Protein AF-E9P976-F1 (afdb_monomer_lite)

InterPro domains:
  IPR007150 HUS1/Mec3 [PF04005] (1-236)
  IPR007150 HUS1/Mec3 [PTHR12900] (1-268)

Sequence (278 aa):
MKLKLIVNGCEAPDDYKLLRTTINTVASLRKTAILRFNSERLTIISTPKSSLNSSNNGTILRGDTGQLWCTIPHDVFRLYTVISARELNTITMECNCDSLLSVFKRYDRVMNQGSSSNMTIKLQSMPEWNTNNGTLSGGTAGGVDTTSKPNPICALGITFEEIVHTSGPNDAIVMNGGVDEHNGLPTTVGTGNLLASNKVIMHSFKVPVKLLFRAQDTRIQEPMINYIQLMMYKLPPISGEFGSAFHGFIRRVERYSNVNHIHLMGVKKRSMEMKVMM

Secondary structure (DSSP, 8-state):
-EEEEEEETTT-HHHHHHHHHHHHHHHHH-SEEEEEE-SSEEEEEE----TT-TTS------TTS--EEEEEEGGGSSEEEEE-SSGGG-EEEEEEHHHHHHHHHHHHHHHHTT---EEEEEEEE-GGGSGGGS-S----S-S-----PPPPEEEEEEEEEEEEEEPPP-----------SS--------------EEEEEEEEEEEEEEEPPHHHHTT--PPPP-TTS-----PPPTTSHHHHHHHHHHHHHTT-TT-----------SSS------

Radius of gyration: 28.16 Å; chains: 1; bounding box: 69×34×97 Å

Foldseek 3Di:
DKWKFKAFCFPCVVLLVLVLVVLVVLCVVHQKWKWKDFLWWTKIKHFDDDPPCPPDPAPQPDPPRDIDIDIRTRVSTPDTDAADPDPRSMWMWMFGSVQVNVVVVVVVVLVVVVDGKMKMWIKAADVVQVVPQPDDDDDDDDDDDPPDRFFGKIWGKIKMKHKDFDPPDPPPPPPPPPDDPDDDDDDDPPPDPSPRDIDIDMDIDTGIIGIDDPVSVVSDDDDDDDPVPDDDDDADDCPDPQNVVVVVVVVVVVVDPPCPDDDFDWDDDPDDDTDGDD

Structure (mmCIF, N/CA/C/O backbone):
data_AF-E9P976-F1
#
_entry.id   AF-E9P976-F1
#
loop_
_atom_site.group_PDB
_atom_site.id
_atom_site.type_symbol
_atom_site.label_atom_id
_atom_site.label_alt_id
_atom_site.label_comp_id
_atom_site.label_asym_id
_atom_site.label_entity_id
_atom_site.label_seq_id
_atom_site.pdbx_PDB_ins_code
_atom_site.Cartn_x
_atom_site.Cartn_y
_atom_site.Cartn_z
_atom_site.occupancy
_atom_site.B_iso_or_equiv
_atom_site.auth_seq_id
_atom_site.auth_comp_id
_atom_site.auth_asym_id
_atom_site.auth_atom_id
_atom_site.pdbx_PDB_model_num
ATOM 1 N N . MET A 1 1 ? -18.809 -4.705 3.220 1.00 90.12 1 MET A N 1
ATOM 2 C CA . MET A 1 1 ? -17.348 -4.910 3.079 1.00 90.12 1 MET A CA 1
ATOM 3 C C . MET A 1 1 ? -16.709 -4.635 4.426 1.00 90.12 1 MET A C 1
ATOM 5 O O . MET A 1 1 ? -17.154 -3.711 5.096 1.00 90.12 1 MET A O 1
ATOM 9 N N . LYS A 1 2 ? -15.716 -5.422 4.836 1.00 94.94 2 LYS A N 1
ATOM 10 C CA . LYS A 1 2 ? -14.996 -5.252 6.103 1.00 94.94 2 LYS A CA 1
ATOM 11 C C . LYS A 1 2 ? -13.504 -5.393 5.834 1.00 94.94 2 LYS A C 1
ATOM 13 O O . LYS A 1 2 ? -13.082 -6.393 5.269 1.00 94.94 2 LYS A O 1
ATOM 18 N N . LEU A 1 3 ? -12.732 -4.403 6.259 1.00 97.88 3 LEU A N 1
ATOM 19 C CA . LEU A 1 3 ? -11.274 -4.444 6.283 1.00 97.88 3 LEU A CA 1
ATOM 20 C C . LEU A 1 3 ? -10.839 -4.129 7.710 1.00 97.88 3 LEU A C 1
ATOM 22 O O . LEU A 1 3 ? -11.270 -3.114 8.265 1.00 97.88 3 LEU A O 1
ATOM 26 N N . LYS A 1 4 ? -10.017 -4.991 8.300 1.00 97.88 4 LYS A N 1
ATOM 27 C CA . LYS A 1 4 ? -9.354 -4.750 9.582 1.00 97.88 4 LYS A CA 1
ATOM 28 C C . LYS A 1 4 ? -7.949 -5.330 9.516 1.00 97.88 4 LYS A C 1
ATOM 30 O O . LYS A 1 4 ? -7.798 -6.534 9.341 1.00 97.88 4 LYS A O 1
ATOM 35 N N . LEU A 1 5 ? -6.963 -4.469 9.703 1.00 97.50 5 LEU A N 1
ATOM 36 C CA . LEU A 1 5 ? -5.552 -4.811 9.767 1.00 97.50 5 LEU A CA 1
ATOM 37 C C . LEU A 1 5 ? -5.006 -4.390 11.129 1.00 97.50 5 LEU A C 1
ATOM 39 O O . LEU A 1 5 ? -5.420 -3.355 11.660 1.00 97.50 5 LEU A O 1
ATOM 43 N N . ILE A 1 6 ? -4.089 -5.170 11.687 1.00 96.88 6 ILE A N 1
ATOM 44 C CA . ILE A 1 6 ? -3.301 -4.776 12.855 1.00 96.88 6 ILE A CA 1
ATOM 45 C C . ILE A 1 6 ? -1.833 -4.932 12.488 1.00 96.88 6 ILE A C 1
ATOM 47 O O . ILE A 1 6 ? -1.401 -6.024 12.128 1.00 96.88 6 ILE A O 1
ATOM 51 N N . VAL A 1 7 ? -1.092 -3.833 12.581 1.00 93.25 7 VAL A N 1
ATOM 52 C CA . VAL A 1 7 ? 0.354 -3.776 12.373 1.00 93.25 7 VAL A CA 1
ATOM 53 C C . VAL A 1 7 ? 1.010 -3.637 13.739 1.00 93.25 7 VAL A C 1
ATOM 55 O O . VAL A 1 7 ? 0.616 -2.782 14.537 1.00 93.25 7 VAL A O 1
ATOM 58 N N . ASN A 1 8 ? 1.997 -4.483 14.010 1.00 82.31 8 ASN A N 1
ATOM 59 C CA . ASN A 1 8 ? 2.716 -4.480 15.273 1.00 82.31 8 ASN A CA 1
ATOM 60 C C . ASN A 1 8 ? 4.062 -3.774 15.104 1.00 82.31 8 ASN A C 1
ATOM 62 O O . ASN A 1 8 ? 5.005 -4.366 14.600 1.00 82.31 8 ASN A O 1
ATOM 66 N N . GLY A 1 9 ? 4.157 -2.509 15.513 1.00 75.94 9 GLY A N 1
ATOM 67 C CA . GLY A 1 9 ? 5.421 -1.771 15.463 1.00 75.94 9 GLY A CA 1
ATOM 68 C C . GLY A 1 9 ? 6.376 -2.062 16.625 1.00 75.94 9 GLY A C 1
ATOM 69 O O . GLY A 1 9 ? 7.506 -1.591 16.580 1.00 75.94 9 GLY A O 1
ATOM 70 N N . CYS A 1 10 ? 5.940 -2.791 17.662 1.00 76.12 10 CYS A N 1
ATOM 71 C CA . CYS A 1 10 ? 6.721 -3.012 18.882 1.00 76.12 10 CYS A CA 1
ATOM 72 C C . CYS A 1 10 ? 7.459 -4.357 18.880 1.00 76.12 10 CYS A C 1
ATOM 74 O O . CYS A 1 10 ? 8.659 -4.398 19.120 1.00 76.12 10 CYS A O 1
ATOM 76 N N . GLU A 1 11 ? 6.745 -5.458 18.629 1.00 77.50 11 GLU A N 1
ATOM 77 C CA . GLU A 1 11 ? 7.327 -6.811 18.655 1.00 77.50 11 GLU A CA 1
ATOM 78 C C . GLU A 1 11 ? 8.023 -7.151 17.326 1.00 77.50 11 GLU A C 1
ATOM 80 O O . GLU A 1 11 ? 9.008 -7.883 17.318 1.00 77.50 11 GLU A O 1
ATOM 85 N N . ALA A 1 12 ? 7.532 -6.597 16.210 1.00 80.06 12 ALA A N 1
ATOM 86 C CA . ALA A 1 12 ? 8.037 -6.847 14.861 1.00 80.06 12 ALA A CA 1
ATOM 87 C C . ALA A 1 12 ? 8.290 -5.519 14.112 1.00 80.06 12 ALA A C 1
ATOM 89 O O . ALA A 1 12 ? 7.554 -5.151 13.192 1.00 80.06 12 ALA A O 1
ATOM 90 N N . PRO A 1 13 ? 9.328 -4.753 14.497 1.00 85.19 13 PRO A N 1
ATOM 91 C CA . PRO A 1 13 ? 9.584 -3.432 13.921 1.00 85.19 13 PRO A CA 1
ATOM 92 C C . PRO A 1 13 ? 9.846 -3.475 12.408 1.00 85.19 13 PRO A C 1
ATOM 94 O O . PRO A 1 13 ? 9.550 -2.501 11.710 1.00 85.19 13 PRO A O 1
ATOM 97 N N . ASP A 1 14 ? 10.356 -4.595 11.886 1.00 89.62 14 ASP A N 1
ATOM 98 C CA . ASP A 1 14 ? 10.613 -4.778 10.456 1.00 89.62 14 ASP A CA 1
ATOM 99 C C . ASP A 1 14 ? 9.328 -4.877 9.619 1.00 89.62 14 ASP A C 1
ATOM 101 O O . ASP A 1 14 ? 9.293 -4.343 8.509 1.00 89.62 14 ASP A O 1
ATOM 105 N N . ASP A 1 15 ? 8.245 -5.437 10.163 1.00 91.06 15 ASP A N 1
ATOM 106 C CA . ASP A 1 15 ? 6.950 -5.538 9.475 1.00 91.06 15 ASP A CA 1
ATOM 107 C C . ASP A 1 15 ? 6.328 -4.155 9.261 1.00 91.06 15 ASP A C 1
ATOM 109 O O . ASP A 1 15 ? 5.934 -3.764 8.154 1.00 91.06 15 ASP A O 1
ATOM 113 N N . TYR A 1 16 ? 6.308 -3.354 10.329 1.00 93.12 16 TYR A N 1
ATOM 114 C CA . TYR A 1 16 ? 5.883 -1.963 10.242 1.00 93.12 16 TYR A CA 1
ATOM 115 C C . TYR A 1 16 ? 6.803 -1.153 9.318 1.00 93.12 16 TYR A C 1
ATOM 117 O O . TYR A 1 16 ? 6.329 -0.361 8.495 1.00 93.12 16 TYR A O 1
ATOM 125 N N . LYS A 1 17 ? 8.120 -1.367 9.403 1.00 93.62 17 LYS A N 1
ATOM 126 C CA . LYS A 1 17 ? 9.102 -0.711 8.538 1.00 93.62 17 LYS A CA 1
ATOM 127 C C . LYS A 1 17 ? 8.882 -1.060 7.069 1.00 93.62 17 LYS A C 1
ATOM 129 O O . LYS A 1 17 ? 8.975 -0.155 6.238 1.00 93.62 17 LYS A O 1
ATOM 134 N N . LEU A 1 18 ? 8.538 -2.302 6.730 1.00 94.75 18 LEU A N 1
ATOM 135 C CA . LEU A 1 18 ? 8.195 -2.708 5.366 1.00 94.75 18 LEU A CA 1
ATOM 136 C C . LEU A 1 18 ? 6.977 -1.932 4.852 1.00 94.75 18 LEU A C 1
ATOM 138 O O . LEU A 1 18 ? 7.051 -1.313 3.788 1.00 94.75 18 LEU A O 1
ATOM 142 N N . LEU A 1 19 ? 5.886 -1.879 5.622 1.00 95.69 19 LEU A N 1
ATOM 143 C CA . LEU A 1 19 ? 4.695 -1.106 5.252 1.00 95.69 19 LEU A CA 1
ATOM 144 C C . LEU A 1 19 ? 5.017 0.382 5.059 1.00 95.69 19 LEU A C 1
ATOM 146 O O . LEU A 1 19 ? 4.674 0.976 4.032 1.00 95.69 19 LEU A O 1
ATOM 150 N N . ARG A 1 20 ? 5.703 0.984 6.033 1.00 95.25 20 ARG A N 1
ATOM 151 C CA . ARG A 1 20 ? 6.056 2.406 6.023 1.00 95.25 20 ARG A CA 1
ATOM 152 C C . ARG A 1 20 ? 6.964 2.753 4.848 1.00 95.25 20 ARG A C 1
ATOM 154 O O . ARG A 1 20 ? 6.690 3.716 4.134 1.00 95.25 20 ARG A O 1
ATOM 161 N N . THR A 1 21 ? 8.042 1.997 4.650 1.00 95.50 21 THR A N 1
ATOM 162 C CA . THR A 1 21 ? 9.002 2.247 3.564 1.00 95.50 21 THR A CA 1
ATOM 163 C C . THR A 1 21 ? 8.359 2.047 2.200 1.00 95.50 21 THR A C 1
ATOM 165 O O . THR A 1 21 ? 8.569 2.879 1.323 1.00 95.50 21 THR A O 1
ATOM 168 N N . THR A 1 22 ? 7.494 1.042 2.041 1.00 96.56 22 THR A N 1
ATOM 169 C CA . THR A 1 22 ? 6.748 0.825 0.795 1.00 96.56 22 THR A CA 1
ATOM 170 C C . THR A 1 22 ? 5.859 2.022 0.461 1.00 96.56 22 THR A C 1
ATOM 172 O O . THR A 1 22 ? 5.937 2.560 -0.642 1.00 96.56 22 THR A O 1
ATOM 175 N N . ILE A 1 23 ? 5.058 2.504 1.419 1.00 96.00 23 ILE A N 1
ATOM 176 C CA . ILE A 1 23 ? 4.207 3.685 1.204 1.00 96.00 23 ILE A CA 1
ATOM 177 C C . ILE A 1 23 ? 5.051 4.944 0.960 1.00 96.00 23 ILE A C 1
ATOM 179 O O . ILE A 1 23 ? 4.689 5.754 0.111 1.00 96.00 23 ILE A O 1
ATOM 183 N N . ASN A 1 24 ? 6.192 5.100 1.638 1.00 95.94 24 ASN A N 1
ATOM 184 C CA . ASN A 1 24 ? 7.096 6.234 1.432 1.00 95.94 24 ASN A CA 1
ATOM 185 C C . ASN A 1 24 ? 7.721 6.239 0.026 1.00 95.94 24 ASN A C 1
ATOM 187 O O . ASN A 1 24 ? 7.761 7.282 -0.621 1.00 95.94 24 ASN A O 1
ATOM 191 N N . THR A 1 25 ? 8.150 5.076 -0.469 1.00 93.81 25 THR A N 1
ATOM 192 C CA . THR A 1 25 ? 8.651 4.899 -1.842 1.00 93.81 25 THR A CA 1
ATOM 193 C C . THR A 1 25 ? 7.570 5.196 -2.876 1.00 93.81 25 THR A C 1
ATOM 195 O O . THR A 1 25 ? 7.828 5.816 -3.900 1.00 93.81 25 THR A O 1
ATOM 198 N N . VAL A 1 26 ? 6.330 4.786 -2.617 1.00 94.44 26 VAL A N 1
ATOM 199 C CA . VAL A 1 26 ? 5.212 5.094 -3.513 1.00 94.44 26 VAL A CA 1
ATOM 200 C C . VAL A 1 26 ? 4.904 6.597 -3.514 1.00 94.44 26 VAL A C 1
ATOM 202 O O . VAL A 1 26 ? 4.692 7.177 -4.582 1.00 94.44 26 VAL A O 1
ATOM 205 N N . ALA A 1 27 ? 4.931 7.231 -2.338 1.00 93.62 27 ALA A N 1
ATOM 206 C CA . ALA A 1 27 ? 4.654 8.653 -2.160 1.00 93.62 27 ALA A CA 1
ATOM 207 C C . ALA A 1 27 ? 5.709 9.566 -2.798 1.00 93.62 27 ALA A C 1
ATOM 209 O O . ALA A 1 27 ? 5.361 10.641 -3.283 1.00 93.62 27 ALA A O 1
ATOM 210 N N . SER A 1 28 ? 6.981 9.145 -2.827 1.00 91.38 28 SER A N 1
ATOM 211 C CA . SER A 1 28 ? 8.048 9.911 -3.485 1.00 91.38 28 SER A CA 1
ATOM 212 C C . SER A 1 28 ? 7.857 9.998 -4.998 1.00 91.38 28 SER A C 1
ATOM 214 O O . SER A 1 28 ? 8.303 10.962 -5.615 1.00 91.38 28 SER A O 1
ATOM 216 N N . LEU A 1 29 ? 7.163 9.021 -5.591 1.00 89.00 29 LEU A N 1
ATOM 217 C CA . LEU A 1 29 ? 6.816 9.031 -7.007 1.00 89.00 29 LEU A CA 1
ATOM 218 C C . LEU A 1 29 ? 5.509 9.781 -7.269 1.00 89.00 29 LEU A C 1
ATOM 220 O O . LEU A 1 29 ? 5.421 10.532 -8.241 1.00 89.00 29 LEU A O 1
ATOM 224 N N . ARG A 1 30 ? 4.457 9.531 -6.471 1.00 89.06 30 ARG A N 1
ATOM 225 C CA . ARG A 1 30 ? 3.099 10.052 -6.720 1.00 89.06 30 ARG A CA 1
ATOM 226 C C . ARG A 1 30 ? 2.323 10.273 -5.425 1.00 89.06 30 ARG A C 1
ATOM 228 O O . ARG A 1 30 ? 2.340 9.444 -4.527 1.00 89.06 30 ARG A O 1
ATOM 235 N N . LYS A 1 31 ? 1.518 11.342 -5.395 1.00 91.00 31 LYS A N 1
ATOM 236 C CA . LYS A 1 31 ? 0.641 11.684 -4.255 1.00 91.00 31 LYS A CA 1
ATOM 237 C C . LYS A 1 31 ? -0.499 10.692 -4.016 1.00 91.00 31 LYS A C 1
ATOM 239 O O . LYS A 1 31 ? -1.050 10.647 -2.921 1.00 91.00 31 LYS A O 1
ATOM 244 N N . THR A 1 32 ? -0.912 9.958 -5.046 1.00 92.44 32 THR A N 1
ATOM 245 C CA . THR A 1 32 ? -2.051 9.034 -4.994 1.00 92.44 32 THR A CA 1
ATOM 246 C C . THR A 1 32 ? -1.639 7.653 -5.467 1.00 92.44 32 THR A C 1
ATOM 248 O O . THR A 1 32 ? -0.940 7.538 -6.476 1.00 92.44 32 THR A O 1
ATOM 251 N N . ALA A 1 33 ? -2.138 6.624 -4.791 1.00 95.06 33 ALA A N 1
ATOM 252 C CA . ALA A 1 33 ? -1.931 5.228 -5.148 1.00 95.06 33 ALA A CA 1
ATOM 253 C C . ALA A 1 33 ? -3.220 4.421 -4.963 1.00 95.06 33 ALA A C 1
ATOM 255 O O . ALA A 1 33 ? -4.107 4.804 -4.195 1.00 95.06 33 ALA A O 1
ATOM 256 N N . ILE A 1 34 ? -3.309 3.287 -5.652 1.00 96.12 34 ILE A N 1
ATOM 257 C CA . ILE A 1 34 ? -4.347 2.289 -5.419 1.00 96.12 34 ILE A CA 1
ATOM 258 C C . ILE A 1 34 ? -3.850 1.300 -4.367 1.00 96.12 34 ILE A C 1
ATOM 260 O O . ILE A 1 34 ? -2.777 0.720 -4.506 1.00 96.12 34 ILE A O 1
ATOM 264 N N . LEU A 1 35 ? -4.656 1.084 -3.336 1.00 97.56 35 LEU A N 1
ATOM 265 C CA . LEU A 1 35 ? -4.501 0.019 -2.358 1.00 97.56 35 LEU A CA 1
ATOM 266 C C . LEU A 1 35 ? -5.497 -1.085 -2.708 1.00 97.56 35 LEU A C 1
ATOM 268 O O . LEU A 1 35 ? -6.712 -0.869 -2.682 1.00 97.56 35 LEU A O 1
ATOM 272 N N . ARG A 1 36 ? -4.984 -2.263 -3.051 1.00 96.62 36 ARG A N 1
ATOM 273 C CA . ARG A 1 36 ? -5.774 -3.452 -3.364 1.00 96.62 36 ARG A CA 1
ATOM 274 C C . ARG A 1 36 ? -5.513 -4.514 -2.307 1.00 96.62 36 ARG A C 1
ATOM 276 O O . ARG A 1 36 ? -4.416 -5.051 -2.224 1.00 96.62 36 ARG A O 1
ATOM 283 N N . PHE A 1 37 ? -6.528 -4.809 -1.509 1.00 97.31 37 PHE A N 1
ATOM 284 C CA . PHE A 1 37 ? -6.511 -5.868 -0.505 1.00 97.31 37 PHE A CA 1
ATOM 285 C C . PHE A 1 37 ? -7.245 -7.081 -1.069 1.00 97.31 37 PHE A C 1
ATOM 287 O O . PHE A 1 37 ? -8.353 -6.928 -1.582 1.00 97.31 37 PHE A O 1
ATOM 294 N N . ASN A 1 38 ? -6.666 -8.268 -0.961 1.00 95.56 38 ASN A N 1
ATOM 295 C CA . ASN A 1 38 ? -7.363 -9.543 -1.163 1.00 95.56 38 ASN A CA 1
ATOM 296 C C . ASN A 1 38 ? -7.141 -10.423 0.074 1.00 95.56 38 ASN A C 1
ATOM 298 O O . ASN A 1 38 ? -6.640 -9.918 1.064 1.00 95.56 38 ASN A O 1
ATOM 302 N N . SER A 1 39 ? -7.511 -11.702 0.069 1.00 94.12 39 SER A N 1
ATOM 303 C CA . SER A 1 39 ? -7.289 -12.575 1.237 1.00 94.12 39 SER A CA 1
ATOM 304 C C . SER A 1 39 ? -5.817 -12.879 1.568 1.00 94.12 39 SER A C 1
ATOM 306 O O . SER A 1 39 ? -5.547 -13.334 2.672 1.00 94.12 39 SER A O 1
ATOM 308 N N . GLU A 1 40 ? -4.874 -12.634 0.657 1.00 94.50 40 GLU A N 1
ATOM 309 C CA . GLU A 1 40 ? -3.484 -13.107 0.761 1.00 94.50 40 GLU A CA 1
ATOM 310 C C . GLU A 1 40 ? -2.460 -11.988 0.965 1.00 94.50 40 GLU A C 1
ATOM 312 O O . GLU A 1 40 ? -1.377 -12.229 1.503 1.00 94.50 40 GLU A O 1
ATOM 317 N N . ARG A 1 41 ? -2.750 -10.782 0.464 1.00 95.88 41 ARG A N 1
ATOM 318 C CA . ARG A 1 41 ? -1.775 -9.695 0.354 1.00 95.88 41 ARG A CA 1
ATOM 319 C C . ARG A 1 41 ? -2.423 -8.330 0.138 1.00 95.88 41 ARG A C 1
ATOM 321 O O . ARG A 1 41 ? -3.521 -8.193 -0.402 1.00 95.88 41 ARG A O 1
ATOM 328 N N . LEU A 1 42 ? -1.684 -7.293 0.517 1.00 97.50 42 LEU A N 1
ATOM 329 C CA . LEU A 1 42 ? -1.895 -5.916 0.082 1.00 97.50 42 LEU A CA 1
ATOM 330 C C . LEU A 1 42 ? -1.007 -5.638 -1.138 1.00 97.50 42 LEU A C 1
ATOM 332 O O . LEU A 1 42 ? 0.215 -5.717 -1.054 1.00 97.50 42 LEU A O 1
ATOM 336 N N . THR A 1 43 ? -1.613 -5.246 -2.253 1.00 96.81 43 THR A N 1
ATOM 337 C CA . THR A 1 43 ? -0.909 -4.715 -3.424 1.00 96.81 43 THR A CA 1
ATOM 338 C C . THR A 1 43 ? -1.103 -3.200 -3.501 1.00 96.81 43 THR A C 1
ATOM 340 O O . THR A 1 43 ? -2.230 -2.704 -3.520 1.00 96.81 43 THR A O 1
ATOM 343 N N . ILE A 1 44 ? 0.000 -2.457 -3.544 1.00 97.00 44 ILE A N 1
ATOM 344 C CA . ILE A 1 44 ? 0.043 -1.000 -3.673 1.00 97.00 44 ILE A CA 1
ATOM 345 C C . ILE A 1 44 ? 0.496 -0.671 -5.091 1.00 97.00 44 ILE A C 1
ATOM 347 O O . ILE A 1 44 ? 1.575 -1.079 -5.519 1.00 97.00 44 ILE A O 1
ATOM 351 N N . ILE A 1 45 ? -0.340 0.061 -5.819 1.00 94.62 45 ILE A N 1
ATOM 352 C CA . ILE A 1 45 ? -0.167 0.300 -7.250 1.00 94.62 45 ILE A CA 1
ATOM 353 C C . ILE A 1 45 ? -0.099 1.800 -7.482 1.00 94.62 45 ILE A C 1
ATOM 355 O O . ILE A 1 45 ? -0.996 2.550 -7.094 1.00 94.62 45 ILE A O 1
ATOM 359 N N . SER A 1 46 ? 0.965 2.244 -8.135 1.00 90.88 46 SER A N 1
ATOM 360 C CA . SER A 1 46 ? 1.180 3.642 -8.481 1.00 90.88 46 SER A CA 1
ATOM 361 C C . SER A 1 46 ? 1.389 3.763 -9.977 1.00 90.88 46 SER A C 1
ATOM 363 O O . SER A 1 46 ? 2.315 3.181 -10.542 1.00 90.88 46 SER A O 1
ATOM 365 N N . THR A 1 47 ? 0.525 4.535 -10.628 1.00 84.00 47 THR A N 1
ATOM 366 C CA . THR A 1 47 ? 0.510 4.701 -12.084 1.00 84.00 47 THR A CA 1
ATOM 367 C C . THR A 1 47 ? 0.409 6.184 -12.434 1.00 84.00 47 THR A C 1
ATOM 369 O O . THR A 1 47 ? -0.288 6.921 -11.729 1.00 84.00 47 THR A O 1
ATOM 372 N N . PRO A 1 48 ? 1.076 6.668 -13.496 1.00 77.31 48 PRO A N 1
ATOM 373 C CA . PRO A 1 48 ? 0.896 8.035 -13.973 1.00 77.31 48 PRO A CA 1
ATOM 374 C C . PRO A 1 48 ? -0.570 8.333 -14.282 1.00 77.31 48 PRO A C 1
ATOM 376 O O . PRO A 1 48 ? -1.296 7.480 -14.793 1.00 77.31 48 PRO A O 1
ATOM 379 N N . LYS A 1 49 ? -1.006 9.564 -14.008 1.00 66.62 49 LYS A N 1
ATOM 380 C CA . LYS A 1 49 ? -2.296 10.045 -14.507 1.00 66.62 49 LYS A CA 1
ATOM 381 C C . LYS A 1 49 ? -2.158 10.269 -16.013 1.00 66.62 49 LYS A C 1
ATOM 383 O O . LYS A 1 49 ? -1.320 11.061 -16.433 1.00 66.62 49 LYS A O 1
ATOM 388 N N . SER A 1 50 ? -2.952 9.573 -16.825 1.00 52.66 50 SER A N 1
ATOM 389 C CA . SER A 1 50 ? -3.010 9.836 -18.266 1.00 52.66 50 SER A CA 1
ATOM 390 C C . SER A 1 50 ? -3.665 11.203 -18.491 1.00 52.66 50 SER A C 1
ATOM 392 O O . SER A 1 50 ? -4.836 11.388 -18.169 1.00 52.66 50 SER A O 1
ATOM 394 N N . SER A 1 51 ? -2.916 12.164 -19.034 1.00 40.56 51 SER A N 1
ATOM 395 C CA . SER A 1 51 ? -3.376 13.533 -19.323 1.00 40.56 51 SER A CA 1
ATOM 396 C C . SER A 1 51 ? -4.416 13.621 -20.453 1.00 40.56 51 SER A C 1
ATOM 398 O O . SER A 1 51 ? -4.944 14.697 -20.710 1.00 40.56 51 SER A O 1
ATOM 400 N N . LEU A 1 52 ? -4.748 12.506 -21.113 1.00 39.75 52 LEU A N 1
ATOM 401 C CA . LEU A 1 52 ? -5.579 12.476 -22.323 1.00 39.75 52 LEU A CA 1
ATOM 402 C C . LEU A 1 52 ? -7.069 12.181 -22.085 1.00 39.75 52 LEU A C 1
ATOM 404 O O . LEU A 1 52 ? -7.805 12.110 -23.055 1.00 39.75 52 LEU A O 1
ATOM 408 N N . ASN A 1 53 ? -7.540 12.015 -20.844 1.00 38.66 53 ASN A N 1
ATOM 409 C CA . ASN A 1 53 ? -8.971 11.823 -20.550 1.00 38.66 53 ASN A CA 1
ATOM 410 C C . ASN A 1 53 ? -9.358 12.403 -19.180 1.00 38.66 53 ASN A C 1
ATOM 412 O O . ASN A 1 53 ? -9.847 11.701 -18.297 1.00 38.66 53 ASN A O 1
ATOM 416 N N . SER A 1 54 ? -9.168 13.714 -19.012 1.00 38.81 54 SER A N 1
ATOM 417 C CA . SER A 1 54 ? -9.605 14.448 -17.810 1.00 38.81 54 SER A CA 1
ATOM 418 C C . SER A 1 54 ? -11.136 14.444 -17.606 1.00 38.81 54 SER A C 1
ATOM 420 O O . SER A 1 54 ? -11.614 14.840 -16.549 1.00 38.81 54 SER A O 1
ATOM 422 N N . SER A 1 55 ? -11.917 13.980 -18.591 1.00 41.34 55 SER A N 1
ATOM 423 C CA . SER A 1 55 ? -13.383 13.869 -18.517 1.00 41.34 55 SER A CA 1
ATOM 424 C C . SER A 1 55 ? -13.897 12.501 -18.059 1.00 41.34 55 SER A C 1
ATOM 426 O O . SER A 1 55 ? -15.072 12.383 -17.727 1.00 41.34 55 SER A O 1
ATOM 428 N N . ASN A 1 56 ? -13.044 11.473 -17.980 1.00 41.69 56 ASN A N 1
ATOM 429 C CA . ASN A 1 56 ? -13.447 10.143 -17.533 1.00 41.69 56 ASN A CA 1
ATOM 430 C C . ASN A 1 56 ? -12.668 9.770 -16.271 1.00 41.69 56 ASN A C 1
ATOM 432 O O . ASN A 1 56 ? -11.458 9.573 -16.311 1.00 41.69 56 ASN A O 1
ATOM 436 N N . ASN A 1 57 ? -13.387 9.637 -15.152 1.00 45.94 57 ASN A N 1
ATOM 437 C CA . ASN A 1 57 ? -12.924 9.213 -13.821 1.00 45.94 57 ASN A CA 1
ATOM 438 C C . ASN A 1 57 ? -12.394 7.755 -13.784 1.00 45.94 57 ASN A C 1
ATOM 440 O O . ASN A 1 57 ? -12.785 6.940 -12.942 1.00 45.94 57 ASN A O 1
ATOM 444 N N . GLY A 1 58 ? -11.526 7.389 -14.722 1.00 47.38 58 GLY A N 1
ATOM 445 C CA . GLY A 1 58 ? -10.897 6.086 -14.833 1.00 47.38 58 GLY A CA 1
ATOM 446 C C . GLY A 1 58 ? -9.385 6.236 -14.854 1.00 47.38 58 GLY A C 1
ATOM 447 O O . GLY A 1 58 ? -8.824 6.864 -15.746 1.00 47.38 58 GLY A O 1
ATOM 448 N N . THR A 1 59 ? -8.719 5.601 -13.897 1.00 46.69 59 THR A N 1
ATOM 449 C CA . THR A 1 59 ? -7.297 5.271 -13.973 1.00 46.69 59 THR A CA 1
ATOM 450 C C . THR A 1 59 ? -7.090 4.280 -15.125 1.00 46.69 59 THR A C 1
ATOM 452 O O . THR A 1 59 ? -7.100 3.066 -14.943 1.00 46.69 59 THR A O 1
ATOM 455 N N . ILE A 1 60 ? -6.998 4.782 -16.360 1.00 48.75 60 ILE A N 1
ATOM 456 C CA . ILE A 1 60 ? -6.654 3.952 -17.517 1.00 48.75 60 ILE A CA 1
ATOM 457 C C . ILE A 1 60 ? -5.159 3.651 -17.412 1.00 48.75 60 ILE A C 1
ATOM 459 O O . ILE A 1 60 ? -4.324 4.519 -17.670 1.00 48.75 60 ILE A O 1
ATOM 463 N N . LEU A 1 61 ? -4.837 2.419 -17.019 1.00 52.50 61 LEU A N 1
ATOM 464 C CA . LEU A 1 61 ? -3.487 1.869 -17.054 1.00 52.50 61 LEU A CA 1
ATOM 465 C C . LEU A 1 61 ? -3.087 1.657 -18.519 1.00 52.50 61 LEU A C 1
ATOM 467 O O . LEU A 1 61 ? -3.322 0.592 -19.082 1.00 52.50 61 LEU A O 1
ATOM 471 N N . ARG A 1 62 ? -2.539 2.683 -19.179 1.00 47.88 62 ARG A N 1
ATOM 472 C CA . ARG A 1 62 ? -1.870 2.477 -20.470 1.00 47.88 62 ARG A CA 1
ATOM 473 C C . ARG A 1 62 ? -0.489 1.870 -20.191 1.00 47.88 62 ARG A C 1
ATOM 475 O O . ARG A 1 62 ? 0.201 2.300 -19.264 1.00 47.88 62 ARG A O 1
ATOM 482 N N . GLY A 1 63 ? -0.146 0.817 -20.933 1.00 45.34 63 GLY A N 1
ATOM 483 C CA . GLY A 1 63 ? 1.139 0.122 -20.828 1.00 45.34 63 GLY A CA 1
ATOM 484 C C . GLY A 1 63 ? 2.327 1.078 -20.978 1.00 45.34 63 GLY A C 1
ATOM 485 O O . GLY A 1 63 ? 2.215 2.117 -21.625 1.00 45.34 63 GLY A O 1
ATOM 486 N N . ASP A 1 64 ? 3.433 0.727 -20.325 1.00 51.69 64 ASP A N 1
ATOM 487 C CA . ASP A 1 64 ? 4.757 1.375 -20.356 1.00 51.69 64 ASP A CA 1
ATOM 488 C C . ASP A 1 64 ? 4.942 2.773 -19.760 1.00 51.69 64 ASP A C 1
ATOM 490 O O . ASP A 1 64 ? 6.070 3.255 -19.657 1.00 51.69 64 ASP A O 1
ATOM 494 N N . THR A 1 65 ? 3.908 3.413 -19.219 1.00 61.91 65 THR A N 1
ATOM 495 C CA . THR A 1 65 ? 4.118 4.658 -18.467 1.00 61.91 65 THR A CA 1
ATOM 496 C C . THR A 1 65 ? 4.517 4.342 -17.018 1.00 61.91 65 THR A C 1
ATOM 498 O O . THR A 1 65 ? 3.665 4.346 -16.135 1.00 61.91 65 THR A O 1
ATOM 501 N N . GLY A 1 66 ? 5.789 4.008 -16.765 1.00 74.12 66 GLY A N 1
ATOM 502 C CA . GLY A 1 66 ? 6.439 3.987 -15.438 1.00 74.12 66 GLY A CA 1
ATOM 503 C C . GLY A 1 66 ? 5.583 3.516 -14.250 1.00 74.12 66 GLY A C 1
ATOM 504 O O . GLY A 1 66 ? 5.448 4.242 -13.260 1.00 74.12 66 GLY A O 1
ATOM 505 N N . GLN A 1 67 ? 4.944 2.351 -14.354 1.00 84.88 67 GLN A N 1
ATOM 506 C CA . GLN A 1 67 ? 4.083 1.818 -13.295 1.00 84.88 67 GLN A CA 1
ATOM 507 C C . GLN A 1 67 ? 4.924 1.214 -12.163 1.00 84.88 67 GLN A C 1
ATOM 509 O O . GLN A 1 67 ? 5.976 0.632 -12.410 1.00 84.88 67 GLN A O 1
ATOM 514 N N . LEU A 1 68 ? 4.446 1.327 -10.924 1.00 89.50 68 LEU A N 1
ATOM 515 C CA . LEU A 1 68 ? 5.049 0.696 -9.752 1.00 89.50 68 LEU A CA 1
ATOM 516 C C . LEU A 1 68 ? 4.019 -0.209 -9.078 1.00 89.50 68 LEU A C 1
ATOM 518 O O . LEU A 1 68 ? 2.903 0.228 -8.789 1.00 89.50 68 LEU A O 1
ATOM 522 N N . TRP A 1 69 ? 4.431 -1.444 -8.808 1.00 92.81 69 TRP A N 1
ATOM 523 C CA . TRP A 1 69 ? 3.648 -2.466 -8.128 1.00 92.81 69 TRP A CA 1
ATOM 524 C C . TRP A 1 69 ? 4.447 -2.971 -6.931 1.00 92.81 69 TRP A C 1
ATOM 526 O O . TRP A 1 69 ? 5.546 -3.498 -7.088 1.00 92.81 69 TRP A O 1
ATOM 536 N N . CYS A 1 70 ? 3.908 -2.781 -5.731 1.00 94.81 70 CYS A N 1
ATOM 537 C CA . CYS A 1 70 ? 4.506 -3.267 -4.494 1.00 94.81 70 CYS A CA 1
ATOM 538 C C . CYS A 1 70 ? 3.539 -4.224 -3.807 1.00 94.81 70 CYS A C 1
ATOM 540 O O . CYS A 1 70 ? 2.364 -3.902 -3.643 1.00 94.81 70 CYS A O 1
ATOM 542 N N . THR A 1 71 ? 4.036 -5.375 -3.366 1.00 95.69 71 THR A N 1
ATOM 543 C CA . THR A 1 71 ? 3.224 -6.397 -2.702 1.00 95.69 71 THR A CA 1
ATOM 544 C C . THR A 1 71 ? 3.728 -6.606 -1.284 1.00 95.69 71 THR A C 1
ATOM 546 O O . THR A 1 71 ? 4.918 -6.820 -1.075 1.00 95.69 71 THR A O 1
ATOM 549 N N . ILE A 1 72 ? 2.809 -6.548 -0.324 1.00 96.88 72 ILE A N 1
ATOM 550 C CA . ILE A 1 72 ? 3.040 -6.841 1.089 1.00 96.88 72 ILE A CA 1
ATOM 551 C C . ILE A 1 72 ? 2.171 -8.058 1.432 1.00 96.88 72 ILE A C 1
ATOM 553 O O . ILE A 1 72 ? 0.942 -7.948 1.339 1.00 96.88 72 ILE A O 1
ATOM 557 N N . PRO A 1 73 ? 2.759 -9.215 1.774 1.00 96.00 73 PRO A N 1
ATOM 558 C CA . PRO A 1 73 ? 1.979 -10.394 2.120 1.00 96.00 73 PRO A CA 1
ATOM 559 C C . PRO A 1 73 ? 1.231 -10.217 3.454 1.00 96.00 73 PRO A C 1
ATOM 561 O O . PRO A 1 73 ? 1.519 -9.314 4.240 1.00 96.00 73 PRO A O 1
ATOM 564 N N . HIS A 1 74 ? 0.183 -11.017 3.667 1.00 94.81 74 HIS A N 1
ATOM 565 C CA . HIS A 1 74 ? -0.699 -10.891 4.835 1.00 94.81 74 HIS A CA 1
ATOM 566 C C . HIS A 1 74 ? -0.013 -11.203 6.175 1.00 94.81 74 HIS A C 1
ATOM 568 O O . HIS A 1 74 ? -0.474 -10.716 7.204 1.00 94.81 74 HIS A O 1
ATOM 574 N N . ASP A 1 75 ? 1.054 -12.000 6.163 1.00 93.50 75 ASP A N 1
ATOM 575 C CA . ASP A 1 75 ? 1.829 -12.434 7.333 1.00 93.50 75 ASP A CA 1
ATOM 576 C C . ASP A 1 75 ? 2.563 -11.283 8.038 1.00 93.50 75 ASP A C 1
ATOM 578 O O . ASP A 1 75 ? 2.718 -11.316 9.254 1.00 93.50 75 ASP A O 1
ATOM 582 N N . VAL A 1 76 ? 2.889 -10.216 7.303 1.00 93.50 76 VAL A N 1
ATOM 583 C CA . VAL A 1 76 ? 3.410 -8.936 7.825 1.00 93.50 76 VAL A CA 1
ATOM 584 C C . VAL A 1 76 ? 2.435 -8.274 8.814 1.00 93.50 76 VAL A C 1
ATOM 586 O O . VAL A 1 76 ? 2.792 -7.382 9.583 1.00 93.50 76 VAL A O 1
ATOM 589 N N . PHE A 1 77 ? 1.159 -8.659 8.800 1.00 95.31 77 PHE A N 1
ATOM 590 C CA . PHE A 1 77 ? 0.145 -8.090 9.676 1.00 95.31 77 PHE A CA 1
ATOM 591 C C . PHE A 1 77 ? -0.215 -9.081 10.783 1.00 95.31 77 PHE A C 1
ATOM 593 O O . PHE A 1 77 ? -0.739 -10.161 10.523 1.00 95.31 77 PHE A O 1
ATOM 600 N N . ARG A 1 78 ? -0.085 -8.651 12.046 1.00 94.38 78 ARG A N 1
ATOM 601 C CA . ARG A 1 78 ? -0.552 -9.409 13.225 1.00 94.38 78 ARG A CA 1
ATOM 602 C C . ARG A 1 78 ? -2.016 -9.845 13.103 1.00 94.38 78 ARG A C 1
ATOM 604 O O . ARG A 1 78 ? -2.413 -10.876 13.634 1.00 94.38 78 ARG A O 1
ATOM 611 N N . LEU A 1 79 ? -2.837 -9.031 12.442 1.00 96.25 79 LEU A N 1
ATOM 612 C CA . LEU A 1 79 ? -4.180 -9.414 12.024 1.00 96.25 79 LEU A CA 1
ATOM 613 C C . LEU A 1 79 ? -4.420 -8.913 10.608 1.00 96.25 79 LEU A C 1
ATOM 615 O O . LEU A 1 79 ? -4.268 -7.719 10.352 1.00 96.25 79 LEU A O 1
ATOM 619 N N . TYR A 1 80 ? -4.908 -9.794 9.741 1.00 97.38 80 TYR A N 1
ATOM 620 C CA . TYR A 1 80 ? -5.279 -9.461 8.375 1.00 97.38 80 TYR A CA 1
ATOM 621 C C . TYR A 1 80 ? -6.687 -9.984 8.068 1.00 97.38 80 TYR A C 1
ATOM 623 O O . TYR A 1 80 ? -6.905 -11.176 7.874 1.00 97.38 80 TYR A O 1
ATOM 631 N N . THR A 1 81 ? -7.692 -9.107 8.090 1.00 97.50 81 THR A N 1
ATOM 632 C CA . THR A 1 81 ? -9.089 -9.473 7.810 1.00 97.50 81 THR A CA 1
ATOM 633 C C . THR A 1 81 ? -9.637 -8.648 6.661 1.00 97.50 81 THR A C 1
ATOM 635 O O . THR A 1 81 ? -9.831 -7.437 6.794 1.00 97.50 81 THR A O 1
ATOM 638 N N . VAL A 1 82 ? -9.979 -9.332 5.572 1.00 97.44 82 VAL A N 1
ATOM 639 C CA . VAL A 1 82 ? -10.609 -8.749 4.386 1.00 97.44 82 VAL A CA 1
ATOM 640 C C . VAL A 1 82 ? -11.846 -9.575 4.048 1.00 97.44 82 VAL A C 1
ATOM 642 O O . VAL A 1 82 ? -11.746 -10.769 3.791 1.00 97.44 82 VAL A O 1
ATOM 645 N N . ILE A 1 83 ? -13.023 -8.948 4.089 1.00 96.19 83 ILE A N 1
ATOM 646 C CA . ILE A 1 83 ? -14.307 -9.577 3.757 1.00 96.19 83 ILE A CA 1
ATOM 647 C C . ILE A 1 83 ? -15.031 -8.705 2.735 1.00 96.19 83 ILE A C 1
ATOM 649 O O . ILE A 1 83 ? -15.406 -7.555 3.008 1.00 96.19 83 ILE A O 1
ATOM 653 N N . SER A 1 84 ? -15.264 -9.265 1.555 1.00 93.38 84 SER A N 1
ATOM 654 C CA . SER A 1 84 ? -15.914 -8.592 0.435 1.00 93.38 84 SER A CA 1
ATOM 655 C C . SER A 1 84 ? -16.786 -9.586 -0.317 1.00 93.38 84 SER A C 1
ATOM 657 O O . SER A 1 84 ? -16.443 -10.753 -0.421 1.00 93.38 84 SER A O 1
ATOM 659 N N . ALA A 1 85 ? -17.886 -9.116 -0.902 1.00 89.75 85 ALA A N 1
ATOM 660 C CA . ALA A 1 85 ? -18.709 -9.941 -1.790 1.00 89.75 85 ALA A CA 1
ATOM 661 C C . ALA A 1 85 ? -18.051 -10.175 -3.169 1.00 89.75 85 ALA A C 1
ATOM 663 O O . ALA A 1 85 ? -18.643 -10.795 -4.047 1.00 89.75 85 ALA A O 1
ATOM 664 N N . ARG A 1 86 ? -16.858 -9.609 -3.399 1.00 88.25 86 ARG A N 1
ATOM 665 C CA . ARG A 1 86 ? -16.082 -9.787 -4.630 1.00 88.25 86 ARG A CA 1
ATOM 666 C C . ARG A 1 86 ? -15.255 -11.065 -4.570 1.00 88.25 86 ARG A C 1
ATOM 668 O O . ARG A 1 86 ? -14.932 -11.557 -3.492 1.00 88.25 86 ARG A O 1
ATOM 675 N N . GLU A 1 87 ? -14.846 -11.529 -5.744 1.00 83.50 87 GLU A N 1
ATOM 676 C CA . GLU A 1 87 ? -13.878 -12.616 -5.887 1.00 83.50 87 GLU A CA 1
ATOM 677 C C . GLU A 1 87 ? -12.618 -12.346 -5.048 1.00 83.50 87 GLU A C 1
ATOM 679 O O . GLU A 1 87 ? -12.147 -11.204 -4.941 1.00 83.50 87 GLU A O 1
ATOM 684 N N . LEU A 1 88 ? -12.111 -13.405 -4.410 1.00 84.81 88 LEU A N 1
ATOM 685 C CA . LEU A 1 88 ? -10.935 -13.380 -3.529 1.00 84.81 88 LEU A CA 1
ATOM 686 C C . LEU A 1 88 ? -11.028 -12.369 -2.368 1.00 84.81 88 LEU A C 1
ATOM 688 O O . LEU A 1 88 ? -10.012 -11.853 -1.904 1.00 84.81 88 LEU A O 1
ATOM 692 N N . ASN A 1 89 ? -12.249 -12.047 -1.922 1.00 91.50 89 ASN A N 1
ATOM 693 C CA . ASN A 1 89 ? -12.521 -11.005 -0.929 1.00 91.50 89 ASN A CA 1
ATOM 694 C C . ASN A 1 89 ? -11.889 -9.648 -1.280 1.00 91.50 89 ASN A C 1
ATOM 696 O O . ASN A 1 89 ? -11.529 -8.876 -0.396 1.00 91.50 89 ASN A O 1
ATOM 700 N N . THR A 1 90 ? -11.788 -9.313 -2.565 1.00 94.44 90 THR A N 1
ATOM 701 C CA . THR A 1 90 ? -11.044 -8.122 -2.981 1.00 94.44 90 THR A CA 1
ATOM 702 C C . THR A 1 90 ? -11.731 -6.820 -2.540 1.00 94.44 90 THR A C 1
ATOM 704 O O . THR A 1 90 ? -12.940 -6.625 -2.736 1.00 94.44 90 THR A O 1
ATOM 707 N N . ILE A 1 91 ? -10.952 -5.896 -1.975 1.00 96.81 91 ILE A N 1
ATOM 708 C CA . ILE A 1 91 ? -11.326 -4.507 -1.690 1.00 96.81 91 ILE A CA 1
ATOM 709 C C . ILE A 1 91 ? -10.257 -3.602 -2.300 1.00 96.81 91 ILE A C 1
ATOM 711 O O . ILE A 1 91 ? -9.096 -3.647 -1.902 1.00 96.81 91 ILE A O 1
ATOM 715 N N . THR A 1 92 ? -10.664 -2.738 -3.225 1.00 96.19 92 THR A N 1
ATOM 716 C CA . THR A 1 92 ? -9.748 -1.856 -3.959 1.00 96.19 92 THR A CA 1
ATOM 717 C C . THR A 1 92 ? -10.150 -0.409 -3.754 1.00 96.19 92 THR A C 1
ATOM 719 O O . THR A 1 92 ? -11.330 -0.068 -3.873 1.00 96.19 92 THR A O 1
ATOM 722 N N . MET A 1 93 ? -9.183 0.448 -3.441 1.00 96.06 93 MET A N 1
ATOM 723 C CA . MET A 1 93 ? -9.425 1.851 -3.128 1.00 96.06 93 MET A CA 1
ATOM 724 C C . MET A 1 93 ? -8.272 2.741 -3.575 1.00 96.06 93 MET A C 1
ATOM 726 O O . MET A 1 93 ? -7.119 2.334 -3.539 1.00 96.06 93 MET A O 1
ATOM 730 N N . GLU A 1 94 ? -8.582 3.967 -3.968 1.00 95.38 94 GLU A N 1
ATOM 731 C CA . GLU A 1 94 ? -7.597 5.020 -4.195 1.00 95.38 94 GLU A CA 1
ATOM 732 C C . GLU A 1 94 ? -7.385 5.804 -2.897 1.00 95.38 94 GLU A C 1
ATOM 734 O O . GLU A 1 94 ? -8.347 6.172 -2.217 1.00 95.38 94 GLU A O 1
ATOM 739 N N . CYS A 1 95 ? -6.124 6.055 -2.553 1.00 94.75 95 CYS A N 1
ATOM 740 C CA . CYS A 1 95 ? -5.733 6.767 -1.345 1.00 94.75 95 CYS A CA 1
ATOM 741 C C . CYS A 1 95 ? -4.698 7.850 -1.655 1.00 94.75 95 CYS A C 1
ATOM 743 O O . CYS A 1 95 ? -3.823 7.674 -2.507 1.00 94.75 95 CYS A O 1
ATOM 745 N N . ASN A 1 96 ? -4.770 8.957 -0.914 1.00 94.94 96 ASN A N 1
ATOM 746 C CA . ASN A 1 96 ? -3.695 9.938 -0.848 1.00 94.94 96 ASN A CA 1
ATOM 747 C C . ASN A 1 96 ? -2.577 9.413 0.075 1.00 94.94 96 ASN A C 1
ATOM 749 O O . ASN A 1 96 ? -2.820 9.092 1.241 1.00 94.94 96 ASN A O 1
ATOM 753 N N . CYS A 1 97 ? -1.358 9.310 -0.450 1.00 95.25 97 CYS A N 1
ATOM 754 C CA . CYS A 1 97 ? -0.209 8.770 0.270 1.00 95.25 97 CYS A CA 1
ATOM 755 C C . CYS A 1 97 ? 0.294 9.719 1.368 1.00 95.25 97 CYS A C 1
ATOM 757 O O . CYS A 1 97 ? 0.673 9.245 2.437 1.00 95.25 97 CYS A O 1
ATOM 759 N N . ASP A 1 98 ? 0.238 11.038 1.162 1.00 95.12 98 ASP A N 1
ATOM 760 C CA . ASP A 1 98 ? 0.661 12.036 2.157 1.00 95.12 98 ASP A CA 1
ATOM 761 C C . ASP A 1 98 ? -0.205 11.957 3.421 1.00 95.12 98 ASP A C 1
ATOM 763 O O . ASP A 1 98 ? 0.302 12.038 4.544 1.00 95.12 98 ASP A O 1
ATOM 767 N N . SER A 1 99 ? -1.512 11.729 3.250 1.00 95.69 99 SER A N 1
ATOM 768 C CA . SER A 1 99 ? -2.441 11.542 4.367 1.00 95.69 99 SER A CA 1
ATOM 769 C C . SER A 1 99 ? -2.077 10.311 5.203 1.00 95.69 99 SER A C 1
ATOM 771 O O . SER A 1 99 ? -2.012 10.418 6.425 1.00 95.69 99 SER A O 1
ATOM 773 N N . LEU A 1 100 ? -1.749 9.178 4.571 1.00 95.62 100 LEU A N 1
ATOM 774 C CA . LEU A 1 100 ? -1.261 7.976 5.266 1.00 95.62 100 LEU A CA 1
ATOM 775 C C . LEU A 1 100 ? 0.075 8.226 5.975 1.00 95.62 100 LEU A C 1
ATOM 777 O O . LEU A 1 100 ? 0.226 7.909 7.154 1.00 95.62 100 LEU A O 1
ATOM 781 N N . LEU A 1 101 ? 1.034 8.840 5.278 1.00 96.81 101 LEU A N 1
ATOM 782 C CA . LEU A 1 101 ? 2.361 9.113 5.825 1.00 96.81 101 LEU A CA 1
ATOM 783 C C . LEU A 1 101 ? 2.324 10.066 7.018 1.00 96.81 101 LEU A C 1
ATOM 785 O O . LEU A 1 101 ? 3.134 9.919 7.929 1.00 96.81 101 LEU A O 1
ATOM 789 N N . SER A 1 102 ? 1.405 11.033 7.046 1.00 96.69 102 SER A N 1
ATOM 790 C CA . SER A 1 102 ? 1.260 11.924 8.203 1.00 96.69 102 SER A CA 1
ATOM 791 C C . SER A 1 102 ? 0.848 11.162 9.469 1.00 96.69 102 SER A C 1
ATOM 793 O O . SER A 1 102 ? 1.379 11.433 10.548 1.00 96.69 102 SER A O 1
ATOM 795 N N . VAL A 1 103 ? -0.016 10.150 9.330 1.00 97.06 103 VAL A N 1
ATOM 796 C CA . VAL A 1 103 ? -0.405 9.258 10.429 1.00 97.06 103 VAL A CA 1
ATOM 797 C C . VAL A 1 103 ? 0.765 8.368 10.846 1.00 97.06 103 VAL A C 1
ATOM 799 O O . VAL A 1 103 ? 1.042 8.258 12.039 1.00 97.06 103 VAL A O 1
ATOM 802 N N . PHE A 1 104 ? 1.505 7.799 9.888 1.00 95.81 104 PHE A N 1
ATOM 803 C CA . PHE A 1 104 ? 2.690 6.981 10.182 1.00 95.81 104 PHE A CA 1
ATOM 804 C C . PHE A 1 104 ? 3.767 7.779 10.921 1.00 95.81 104 PHE A C 1
ATOM 806 O O . PHE A 1 104 ? 4.286 7.310 11.925 1.00 95.81 104 PHE A O 1
ATOM 813 N N . LYS A 1 105 ? 4.020 9.034 10.526 1.00 95.94 105 LYS A N 1
ATOM 814 C CA . LYS A 1 105 ? 4.940 9.935 11.244 1.00 95.94 105 LYS A CA 1
ATOM 815 C C . LYS A 1 105 ? 4.522 10.169 12.697 1.00 95.94 105 LYS A C 1
ATOM 817 O O . LYS A 1 105 ? 5.379 10.315 13.567 1.00 95.94 105 LYS A O 1
ATOM 822 N N . ARG A 1 106 ? 3.216 10.250 12.972 1.00 95.50 106 ARG A N 1
ATOM 823 C CA . ARG A 1 106 ? 2.713 10.401 14.344 1.00 95.50 106 ARG A CA 1
ATOM 824 C C . ARG A 1 106 ? 2.872 9.112 15.141 1.00 95.50 106 ARG A C 1
ATOM 826 O O . ARG A 1 106 ? 3.290 9.186 16.288 1.00 95.50 106 ARG A O 1
ATOM 833 N N . TYR A 1 107 ? 2.613 7.963 14.525 1.00 95.12 107 TYR A N 1
ATOM 834 C CA . TYR A 1 107 ? 2.872 6.668 15.146 1.00 95.12 107 TYR A CA 1
ATOM 835 C C . TYR A 1 107 ? 4.360 6.468 15.455 1.00 95.12 107 TYR A C 1
ATOM 837 O O . TYR A 1 107 ? 4.693 6.131 16.583 1.00 95.12 107 TYR A O 1
ATOM 845 N N . ASP A 1 108 ? 5.259 6.791 14.518 1.00 93.56 108 ASP A N 1
ATOM 846 C CA . ASP A 1 108 ? 6.712 6.749 14.744 1.00 93.56 108 ASP A CA 1
ATOM 847 C C . ASP A 1 108 ? 7.114 7.566 15.978 1.00 93.56 108 ASP A C 1
ATOM 849 O O . ASP A 1 108 ? 7.908 7.114 16.795 1.00 93.56 108 ASP A O 1
ATOM 853 N N . ARG A 1 109 ? 6.559 8.777 16.126 1.00 93.00 109 ARG A N 1
ATOM 854 C CA . ARG A 1 109 ? 6.840 9.641 17.279 1.00 93.00 109 ARG A CA 1
ATOM 855 C C . ARG A 1 109 ? 6.425 8.978 18.589 1.00 93.00 109 ARG A C 1
ATOM 857 O O . ARG A 1 109 ? 7.217 8.979 19.522 1.00 93.00 109 ARG A O 1
ATOM 864 N N . VAL A 1 110 ? 5.218 8.421 18.629 1.00 91.75 110 VAL A N 1
ATOM 865 C CA . VAL A 1 110 ? 4.670 7.744 19.809 1.00 91.75 110 VAL A CA 1
ATOM 866 C C . VAL A 1 110 ? 5.515 6.525 20.186 1.00 91.75 110 VAL A C 1
ATOM 868 O O . VAL A 1 110 ? 5.893 6.371 21.345 1.00 91.75 110 VAL A O 1
ATOM 871 N N . MET A 1 111 ? 5.897 5.704 19.206 1.00 89.62 111 MET A N 1
ATOM 872 C CA . MET A 1 111 ? 6.763 4.544 19.437 1.00 89.62 111 MET A CA 1
ATOM 873 C C . MET A 1 111 ? 8.158 4.961 19.928 1.00 89.62 111 MET A C 1
ATOM 875 O O . MET A 1 111 ? 8.677 4.392 20.884 1.00 89.62 111 MET A O 1
ATOM 879 N N . ASN A 1 112 ? 8.745 6.012 19.346 1.00 89.56 112 ASN A N 1
ATOM 880 C CA . ASN A 1 112 ? 10.055 6.530 19.756 1.00 89.56 112 ASN A CA 1
ATOM 881 C C . ASN A 1 112 ? 10.056 7.161 21.160 1.00 89.56 112 ASN A C 1
ATOM 883 O O . ASN A 1 112 ? 11.115 7.291 21.765 1.00 89.56 112 ASN A O 1
ATOM 887 N N . GLN A 1 113 ? 8.892 7.558 21.680 1.00 87.88 113 GLN A N 1
ATOM 888 C CA . GLN A 1 113 ? 8.725 8.047 23.053 1.00 87.88 113 GLN A CA 1
ATOM 889 C C . GLN A 1 113 ? 8.608 6.910 24.083 1.00 87.88 113 GLN A C 1
ATOM 891 O O . GLN A 1 113 ? 8.421 7.181 25.265 1.00 87.88 113 GLN A O 1
ATOM 896 N N . GLY A 1 114 ? 8.736 5.650 23.655 1.00 83.75 114 GLY A N 1
ATOM 897 C CA . GLY A 1 114 ? 8.700 4.479 24.531 1.00 83.75 114 GLY A CA 1
ATOM 898 C C . GLY A 1 114 ? 7.320 3.837 24.670 1.00 83.75 114 GLY A C 1
ATOM 899 O O . GLY A 1 114 ? 7.151 2.947 25.500 1.00 83.75 114 GLY A O 1
ATOM 900 N N . SER A 1 115 ? 6.333 4.246 23.865 1.00 86.00 115 SER A N 1
ATOM 901 C CA . SER A 1 115 ? 5.038 3.559 23.833 1.00 86.00 115 SER A CA 1
ATOM 902 C C . SER A 1 115 ? 5.140 2.216 23.110 1.00 86.00 115 SER A C 1
ATOM 904 O O . SER A 1 115 ? 5.800 2.100 22.080 1.00 86.00 115 SER A O 1
ATOM 906 N N . SER A 1 116 ? 4.414 1.216 23.603 1.00 85.19 116 SER A N 1
ATOM 907 C CA . SER A 1 116 ? 4.285 -0.109 22.994 1.00 85.19 116 SER A CA 1
ATOM 908 C C . SER A 1 116 ? 2.834 -0.351 22.573 1.00 85.19 116 SER A C 1
ATOM 910 O O . SER A 1 116 ? 2.041 -0.947 23.295 1.00 85.19 116 SER A O 1
ATOM 912 N N . SER A 1 117 ? 2.450 0.143 21.391 1.00 89.31 117 SER A N 1
ATOM 913 C CA . SER A 1 117 ? 1.074 0.000 20.898 1.00 89.31 117 SER A CA 1
ATOM 914 C C . SER A 1 117 ? 1.003 -0.554 19.482 1.00 89.31 117 SER A C 1
ATOM 916 O O . SER A 1 117 ? 1.843 -0.271 18.628 1.00 89.31 117 SER A O 1
ATOM 918 N N . ASN A 1 118 ? -0.048 -1.327 19.216 1.00 93.06 118 ASN A N 1
ATOM 919 C CA . ASN A 1 118 ? -0.367 -1.819 17.884 1.00 93.06 118 ASN A CA 1
ATOM 920 C C . ASN A 1 118 ? -1.141 -0.759 17.088 1.00 93.06 118 ASN A C 1
ATOM 922 O O . ASN A 1 118 ? -2.126 -0.199 17.573 1.00 93.06 118 ASN A O 1
ATOM 926 N N . MET A 1 119 ? -0.770 -0.553 15.824 1.00 95.69 119 MET A N 1
ATOM 927 C CA . MET A 1 119 ? -1.558 0.266 14.907 1.00 95.69 119 MET A CA 1
ATOM 928 C C . MET A 1 119 ? -2.689 -0.568 14.308 1.00 95.69 119 MET A C 1
ATOM 930 O O . MET A 1 119 ? -2.459 -1.566 13.629 1.00 95.69 119 MET A O 1
ATOM 934 N N . THR A 1 120 ? -3.929 -0.137 14.510 1.00 97.69 120 THR A N 1
ATOM 935 C CA . THR A 1 120 ? -5.108 -0.755 13.894 1.00 97.69 120 THR A CA 1
ATOM 936 C C . THR A 1 120 ? -5.598 0.090 12.726 1.00 97.69 120 THR A C 1
ATOM 938 O O . THR A 1 120 ? -5.844 1.278 12.898 1.00 97.69 120 THR A O 1
ATOM 941 N N . ILE A 1 121 ? -5.808 -0.527 11.562 1.00 98.06 121 ILE A N 1
ATOM 942 C CA . ILE A 1 121 ? -6.352 0.113 10.356 1.00 98.06 121 ILE A CA 1
ATOM 943 C C . ILE A 1 121 ? -7.683 -0.559 10.006 1.00 98.06 121 ILE A C 1
ATOM 945 O O . ILE A 1 121 ? -7.754 -1.781 9.880 1.00 98.06 121 ILE A O 1
ATOM 949 N N . LYS A 1 122 ? -8.760 0.212 9.851 1.00 98.19 122 LYS A N 1
ATOM 950 C CA . LYS A 1 122 ? -10.104 -0.296 9.537 1.00 98.19 122 LYS A CA 1
ATOM 951 C C . LYS A 1 122 ? -10.755 0.509 8.427 1.00 98.19 122 LYS A C 1
ATOM 953 O O . LYS A 1 122 ? -10.688 1.731 8.438 1.00 98.19 122 LYS A O 1
ATOM 958 N N . LEU A 1 123 ? -11.474 -0.159 7.529 1.00 97.94 123 LEU A N 1
ATOM 959 C CA . LEU A 1 123 ? -12.387 0.542 6.624 1.00 97.94 123 LEU A CA 1
ATOM 960 C C . LEU A 1 123 ? -13.657 0.936 7.388 1.00 97.94 123 LEU A C 1
ATOM 962 O O . LEU A 1 123 ? -14.311 0.086 7.992 1.00 97.94 123 LEU A O 1
ATOM 966 N N . GLN A 1 124 ? -13.993 2.220 7.350 1.00 96.44 124 GLN A N 1
ATOM 967 C CA . GLN A 1 124 ? -15.140 2.819 8.022 1.00 96.44 124 GLN A CA 1
ATOM 968 C C . GLN A 1 124 ? -16.028 3.525 6.993 1.00 96.44 124 GLN A C 1
ATOM 970 O O . GLN A 1 124 ? -15.539 4.272 6.141 1.00 96.44 124 GLN A O 1
ATOM 975 N N . SER A 1 125 ? -17.337 3.279 7.072 1.00 93.62 125 SER A N 1
ATOM 976 C CA . SER A 1 125 ? -18.322 4.020 6.283 1.00 93.62 125 SER A CA 1
ATOM 977 C C . SER A 1 125 ? -18.410 5.453 6.796 1.00 93.62 125 SER A C 1
ATOM 979 O O . SER A 1 125 ? -18.442 5.660 8.006 1.00 93.62 125 SER A O 1
ATOM 981 N N . MET A 1 126 ? -18.477 6.414 5.878 1.00 93.50 126 MET A N 1
ATOM 982 C CA . MET A 1 126 ? -18.633 7.838 6.183 1.00 93.50 126 MET A CA 1
ATOM 983 C C . MET A 1 126 ? -19.776 8.391 5.321 1.00 93.50 126 MET A C 1
ATOM 985 O O . MET A 1 126 ? -19.522 8.941 4.244 1.00 93.50 126 MET A O 1
ATOM 989 N N . PRO A 1 127 ? -21.049 8.159 5.703 1.00 89.56 127 PRO A N 1
ATOM 990 C CA . PRO A 1 127 ? -22.206 8.613 4.930 1.00 89.56 127 PRO A CA 1
ATOM 991 C C . PRO A 1 127 ? -22.170 10.117 4.635 1.00 89.56 127 PRO A C 1
ATOM 993 O O . PRO A 1 127 ? -22.461 10.527 3.514 1.00 89.56 127 PRO A O 1
ATOM 996 N N . GLU A 1 128 ? -21.706 10.914 5.598 1.00 90.75 128 GLU A N 1
ATOM 997 C CA . GLU A 1 128 ? -21.576 12.368 5.519 1.00 90.75 128 GLU A CA 1
ATOM 998 C C . GLU A 1 128 ? -20.638 12.844 4.398 1.00 90.75 128 GLU A C 1
ATOM 1000 O O . GLU A 1 128 ? -20.788 13.952 3.891 1.00 90.75 128 GLU A O 1
ATOM 1005 N N . TRP A 1 129 ? -19.695 12.003 3.963 1.00 90.44 129 TRP A N 1
ATOM 1006 C CA . TRP A 1 129 ? -18.776 12.311 2.862 1.00 90.44 129 TRP A CA 1
ATOM 1007 C C . TRP A 1 129 ? -19.365 12.024 1.478 1.00 90.44 129 TRP A C 1
ATOM 1009 O O . TRP A 1 129 ? -18.728 12.312 0.468 1.00 90.44 129 TRP A O 1
ATOM 1019 N N . ASN A 1 130 ? -20.568 11.451 1.415 1.00 86.62 130 ASN A N 1
ATOM 1020 C CA . ASN A 1 130 ? -21.214 11.031 0.172 1.00 86.62 130 ASN A CA 1
ATOM 1021 C C . ASN A 1 130 ? -22.536 11.769 -0.104 1.00 86.62 130 ASN A C 1
ATOM 1023 O O . ASN A 1 130 ? -23.170 11.511 -1.128 1.00 86.62 130 ASN A O 1
ATOM 1027 N N . THR A 1 131 ? -22.946 12.690 0.774 1.00 77.62 131 THR A N 1
ATOM 1028 C CA . THR A 1 131 ? -24.257 13.363 0.746 1.00 77.62 131 THR A CA 1
ATOM 1029 C C . THR A 1 131 ? -24.471 14.246 -0.491 1.00 77.62 131 THR A C 1
ATOM 1031 O O . THR A 1 131 ? -25.599 14.400 -0.946 1.00 77.62 131 THR A O 1
ATOM 1034 N N . ASN A 1 132 ? -23.403 14.755 -1.114 1.00 60.56 132 ASN A N 1
ATOM 1035 C CA . ASN A 1 132 ? -23.509 15.695 -2.242 1.00 60.56 132 ASN A CA 1
ATOM 1036 C C . ASN A 1 132 ? -23.750 15.032 -3.611 1.00 60.56 132 ASN A C 1
ATOM 1038 O O . ASN A 1 132 ? -23.771 15.717 -4.629 1.00 60.56 132 ASN A O 1
ATOM 1042 N N . ASN A 1 133 ? -23.942 13.712 -3.663 1.00 55.47 133 ASN A N 1
ATOM 1043 C CA . ASN A 1 133 ? -24.061 12.971 -4.924 1.00 55.47 133 ASN A CA 1
ATOM 1044 C C . ASN A 1 133 ? -25.512 12.796 -5.423 1.00 55.47 133 ASN A C 1
ATOM 1046 O O . ASN A 1 133 ? -25.725 12.034 -6.364 1.00 55.47 133 ASN A O 1
ATOM 1050 N N . GLY A 1 134 ? -26.504 13.442 -4.793 1.00 51.00 134 GLY A N 1
ATOM 1051 C CA . GLY A 1 134 ? -27.931 13.162 -5.031 1.00 51.00 134 GLY A CA 1
ATOM 1052 C C . GLY A 1 134 ? -28.865 14.360 -5.222 1.00 51.00 134 GLY A C 1
ATOM 1053 O O . GLY A 1 134 ? -30.066 14.151 -5.348 1.00 51.00 134 GLY A O 1
ATOM 1054 N N . THR A 1 135 ? -28.377 15.598 -5.266 1.00 45.00 135 THR A N 1
ATOM 1055 C CA . THR A 1 135 ? -29.242 16.777 -5.448 1.00 45.00 135 THR A CA 1
ATOM 1056 C C . THR A 1 135 ? -28.806 17.566 -6.671 1.00 45.00 135 THR A C 1
ATOM 1058 O O . THR A 1 135 ? -27.913 18.396 -6.552 1.00 45.00 135 THR A O 1
ATOM 1061 N N . LEU A 1 136 ? -29.402 17.246 -7.830 1.00 47.41 136 LEU A N 1
ATOM 1062 C CA . LEU A 1 136 ? -29.770 18.130 -8.956 1.00 47.41 136 LEU A CA 1
ATOM 1063 C C . LEU A 1 136 ? -30.074 17.273 -10.207 1.00 47.41 136 LEU A C 1
ATOM 1065 O O . LEU A 1 136 ? -29.173 16.941 -10.971 1.00 47.41 136 LEU A O 1
ATOM 1069 N N . SER A 1 137 ? -31.342 16.890 -10.395 1.00 41.62 137 SER A N 1
ATOM 1070 C CA . SER A 1 137 ? -32.027 16.777 -11.706 1.00 41.62 137 SER A CA 1
ATOM 1071 C C . SER A 1 137 ? -33.405 16.123 -11.540 1.00 41.62 137 SER A C 1
ATOM 1073 O O . SER A 1 137 ? -33.649 14.982 -11.914 1.00 41.62 137 SER A O 1
ATOM 1075 N N . GLY A 1 138 ? -34.349 16.883 -10.982 1.00 47.66 138 GLY A N 1
ATOM 1076 C CA . GLY A 1 138 ? -35.725 16.770 -11.452 1.00 47.66 138 GLY A CA 1
ATOM 1077 C C . GLY A 1 138 ? -35.821 17.575 -12.746 1.00 47.66 138 GLY A C 1
ATOM 1078 O O . GLY A 1 138 ? -35.589 18.780 -12.707 1.00 47.66 138 GLY A O 1
ATOM 1079 N N . GLY A 1 139 ? -36.111 16.927 -13.877 1.00 42.19 139 GLY A N 1
ATOM 1080 C CA . GLY A 1 139 ? -36.438 17.639 -15.113 1.00 42.19 139 GLY A CA 1
ATOM 1081 C C . GLY A 1 139 ? -36.069 16.926 -16.412 1.00 42.19 139 GLY A C 1
ATOM 1082 O O . GLY A 1 139 ? -34.917 16.943 -16.828 1.00 42.19 139 GLY A O 1
ATOM 1083 N N . THR A 1 140 ? -37.115 16.456 -17.096 1.00 39.09 140 THR A N 1
ATOM 1084 C CA . THR A 1 140 ? -37.238 16.152 -18.538 1.00 39.09 14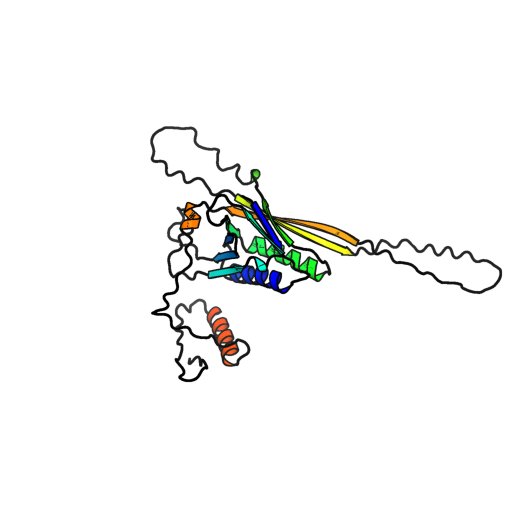0 THR A CA 1
ATOM 1085 C C . THR A 1 140 ? -36.568 14.903 -19.123 1.00 39.09 140 THR A C 1
ATOM 1087 O O . THR A 1 140 ? -35.358 14.715 -19.122 1.00 39.09 140 THR A O 1
ATOM 1090 N N . ALA A 1 141 ? -37.446 14.070 -19.686 1.00 48.34 141 ALA A N 1
ATOM 1091 C CA . ALA A 1 141 ? -37.183 12.879 -20.468 1.00 48.34 141 ALA A CA 1
ATOM 1092 C C . ALA A 1 141 ? -36.416 13.175 -21.769 1.00 48.34 141 ALA A C 1
ATOM 1094 O O . ALA A 1 141 ? -36.675 14.179 -22.429 1.00 48.34 141 ALA A O 1
ATOM 1095 N N . GLY A 1 142 ? -35.557 12.231 -22.166 1.00 43.72 142 GLY A N 1
ATOM 1096 C CA . GLY A 1 142 ? -34.982 12.148 -23.511 1.00 43.72 142 GLY A CA 1
ATOM 1097 C C . GLY A 1 142 ? -33.508 12.543 -23.599 1.00 43.72 142 GLY A C 1
ATOM 1098 O O . GLY A 1 142 ? -33.180 13.624 -24.071 1.00 43.72 142 GLY A O 1
ATOM 1099 N N . GLY A 1 143 ? -32.605 11.644 -23.205 1.00 35.94 143 GLY A N 1
ATOM 1100 C CA . GLY A 1 143 ? -31.167 11.792 -23.437 1.00 35.94 143 GLY A CA 1
ATOM 1101 C C . GLY A 1 143 ? -30.400 10.590 -22.896 1.00 35.94 143 GLY A C 1
ATOM 1102 O O . GLY A 1 143 ? -30.667 10.143 -21.789 1.00 35.94 143 GLY A O 1
ATOM 1103 N N . VAL A 1 144 ? -29.497 10.032 -23.701 1.00 40.62 144 VAL A N 1
ATOM 1104 C CA . VAL A 1 144 ? -28.716 8.815 -23.421 1.00 40.62 144 VAL A CA 1
ATOM 1105 C C . VAL A 1 144 ? -28.038 8.878 -22.044 1.00 40.62 144 VAL A C 1
ATOM 1107 O O . VAL A 1 144 ? -27.195 9.736 -21.790 1.00 40.62 144 VAL A O 1
ATOM 1110 N N . ASP A 1 145 ? -28.401 7.938 -21.168 1.00 39.69 145 ASP A N 1
ATOM 1111 C CA . ASP A 1 145 ? -27.862 7.783 -19.816 1.00 39.69 145 ASP A CA 1
ATOM 1112 C C . ASP A 1 145 ? -26.388 7.339 -19.850 1.00 39.69 145 ASP A C 1
ATOM 1114 O O . ASP A 1 145 ? -26.057 6.155 -19.912 1.00 39.69 145 ASP A O 1
ATOM 1118 N N . THR A 1 146 ? -25.466 8.298 -19.771 1.00 47.03 146 THR A N 1
ATOM 1119 C CA . THR A 1 146 ? -24.076 8.054 -19.344 1.00 47.03 146 THR A CA 1
ATOM 1120 C C . THR A 1 146 ? -23.807 8.683 -17.978 1.00 47.03 146 THR A C 1
ATOM 1122 O O . THR A 1 146 ? -22.779 9.321 -17.753 1.00 47.03 146 THR A O 1
ATOM 1125 N N . THR A 1 147 ? -24.733 8.516 -17.035 1.00 50.19 147 THR A N 1
ATOM 1126 C CA . THR A 1 147 ? -24.601 8.986 -15.652 1.00 50.19 147 THR A CA 1
ATOM 1127 C C . THR A 1 147 ? -23.759 7.995 -14.833 1.00 50.19 147 THR A C 1
ATOM 1129 O O . THR A 1 147 ? -24.254 7.170 -14.067 1.00 50.19 147 THR A O 1
ATOM 1132 N N . SER A 1 148 ? -22.428 8.031 -14.997 1.00 62.53 148 SER A N 1
ATOM 1133 C CA . SER A 1 148 ? -21.535 7.183 -14.194 1.00 62.53 148 SER A CA 1
ATOM 1134 C C . SER A 1 148 ? -21.616 7.589 -12.718 1.00 62.53 148 SER A C 1
ATOM 1136 O O . SER A 1 148 ? -21.076 8.627 -12.328 1.00 62.53 148 SER A O 1
ATOM 1138 N N . LYS A 1 149 ? -22.282 6.776 -11.890 1.00 79.31 149 LYS A N 1
ATOM 1139 C CA . LYS A 1 149 ? -22.370 6.987 -10.440 1.00 79.31 149 LYS A CA 1
ATOM 1140 C C . LYS A 1 149 ? -20.968 7.237 -9.851 1.00 79.31 149 LYS A C 1
ATOM 1142 O O . LYS A 1 149 ? -20.067 6.432 -10.105 1.00 79.31 149 LYS A O 1
ATOM 1147 N N . PRO A 1 150 ? -20.759 8.304 -9.059 1.00 85.50 150 PRO A N 1
ATOM 1148 C CA . PRO A 1 150 ? -19.466 8.571 -8.443 1.00 85.50 150 PRO A CA 1
ATOM 1149 C C . PRO A 1 150 ? -19.080 7.453 -7.468 1.00 85.50 150 PRO A C 1
ATOM 1151 O O . PRO A 1 150 ? -19.919 6.850 -6.795 1.00 85.50 150 PRO A O 1
ATOM 1154 N N . ASN A 1 151 ? -17.782 7.170 -7.397 1.00 90.56 151 ASN A N 1
ATOM 1155 C CA . ASN A 1 151 ? -17.230 6.212 -6.447 1.00 90.56 151 ASN A CA 1
ATOM 1156 C C . ASN A 1 151 ? -17.504 6.639 -4.996 1.00 90.56 151 ASN A C 1
ATOM 1158 O O . ASN A 1 151 ? -17.279 7.807 -4.671 1.00 90.56 151 ASN A O 1
ATOM 1162 N N . PRO A 1 152 ? -17.898 5.709 -4.110 1.00 92.75 152 PRO A N 1
ATOM 1163 C CA . PRO A 1 152 ? -18.130 6.040 -2.715 1.00 92.75 152 PRO A CA 1
ATOM 1164 C C . PRO A 1 152 ? -16.819 6.370 -1.997 1.00 92.75 152 PRO A C 1
ATOM 1166 O O . PRO A 1 152 ? -15.803 5.686 -2.168 1.00 92.75 152 PRO A O 1
ATOM 1169 N N . ILE A 1 153 ? -16.864 7.407 -1.166 1.00 94.69 153 ILE A N 1
ATOM 1170 C CA . ILE A 1 153 ? -15.769 7.824 -0.293 1.00 94.69 153 ILE A CA 1
ATOM 1171 C C . ILE A 1 153 ? -15.975 7.176 1.080 1.00 94.69 153 ILE A C 1
ATOM 1173 O O . ILE A 1 153 ? -17.069 7.186 1.639 1.00 94.69 153 ILE A O 1
ATOM 1177 N N . CYS A 1 154 ? -14.929 6.573 1.626 1.00 95.88 154 CYS A N 1
ATOM 1178 C CA . CYS A 1 154 ? -14.903 5.951 2.950 1.00 95.88 154 CYS A CA 1
ATOM 1179 C C . CYS A 1 154 ? -13.667 6.435 3.714 1.00 95.88 154 CYS A C 1
ATOM 1181 O O . CYS A 1 154 ? -12.811 7.109 3.144 1.00 95.88 154 CYS A O 1
ATOM 1183 N N . ALA A 1 155 ? -13.547 6.079 4.992 1.00 97.25 155 ALA A N 1
ATOM 1184 C CA . ALA A 1 155 ? -12.335 6.327 5.767 1.00 97.25 155 ALA A CA 1
ATOM 1185 C C . ALA A 1 155 ? -11.535 5.036 5.973 1.00 97.25 155 ALA A C 1
ATOM 1187 O O . ALA A 1 155 ? -12.088 4.013 6.374 1.00 97.25 155 ALA A O 1
ATOM 1188 N N . LEU A 1 156 ? -10.219 5.102 5.789 1.00 97.88 156 LEU A N 1
ATOM 1189 C CA . LEU A 1 156 ? -9.289 4.250 6.519 1.00 97.88 156 LEU A CA 1
ATOM 1190 C C . LEU A 1 156 ? -9.104 4.858 7.912 1.00 97.88 156 LEU A C 1
ATOM 1192 O O . LEU A 1 156 ? -8.368 5.827 8.099 1.00 97.88 156 LEU A O 1
ATOM 1196 N N . GLY A 1 157 ? -9.838 4.313 8.877 1.00 97.75 157 GLY A N 1
ATOM 1197 C CA . GLY A 1 157 ? -9.713 4.638 10.289 1.00 97.75 157 GLY A CA 1
ATOM 1198 C C . GLY A 1 157 ? -8.452 4.007 10.866 1.00 97.75 157 GLY A C 1
ATOM 1199 O O . GLY A 1 157 ? -8.344 2.782 10.871 1.00 97.75 157 GLY A O 1
ATOM 1200 N N . ILE A 1 158 ? -7.518 4.823 11.344 1.00 98.19 158 ILE A N 1
ATOM 1201 C CA . ILE A 1 158 ? -6.249 4.381 11.929 1.00 98.19 158 ILE A CA 1
ATOM 1202 C C . ILE A 1 158 ? -6.226 4.765 13.405 1.00 98.19 158 ILE A C 1
ATOM 1204 O O . ILE A 1 158 ? -6.420 5.935 13.727 1.00 98.19 158 ILE A O 1
ATOM 1208 N N . THR A 1 159 ? -5.986 3.800 14.292 1.00 97.62 159 THR A N 1
ATOM 1209 C CA . THR A 1 159 ? -5.964 4.019 15.745 1.00 97.62 159 THR A CA 1
ATOM 1210 C C . THR A 1 159 ? -4.764 3.354 16.407 1.00 97.62 159 THR A C 1
ATOM 1212 O O . THR A 1 159 ? -4.390 2.249 16.010 1.00 97.62 159 THR A O 1
ATOM 1215 N N . PHE A 1 160 ? -4.198 3.996 17.425 1.00 96.31 160 PHE A N 1
ATOM 1216 C CA . PHE A 1 160 ? -3.128 3.461 18.277 1.00 96.31 160 PHE A CA 1
ATOM 1217 C C . PHE A 1 160 ? -3.067 4.230 19.600 1.00 96.31 160 PHE A C 1
ATOM 1219 O O . PHE A 1 160 ? -3.575 5.348 19.699 1.00 96.31 160 PHE A O 1
ATOM 1226 N N . GLU A 1 161 ? -2.430 3.639 20.602 1.00 94.19 161 GLU A N 1
ATOM 1227 C CA . GLU A 1 161 ? -2.289 4.202 21.945 1.00 94.19 161 GLU A CA 1
ATOM 1228 C C . GLU A 1 161 ? -0.897 4.810 22.149 1.00 94.19 161 GLU A C 1
ATOM 1230 O O . GLU A 1 161 ? 0.098 4.323 21.617 1.00 94.19 161 GLU A O 1
ATOM 1235 N N . GLU A 1 162 ? -0.838 5.879 22.933 1.00 92.62 162 GLU A N 1
ATOM 1236 C CA . GLU A 1 162 ? 0.382 6.499 23.445 1.00 92.62 162 GLU A CA 1
ATOM 1237 C C . GLU A 1 162 ? 0.352 6.433 24.970 1.00 92.62 162 GLU A C 1
ATOM 1239 O O . GLU A 1 162 ? -0.629 6.845 25.592 1.00 92.62 162 GLU A O 1
ATOM 1244 N N . ILE A 1 163 ? 1.422 5.921 25.569 1.00 88.94 163 ILE A N 1
ATOM 1245 C CA . ILE A 1 163 ? 1.615 5.900 27.016 1.00 88.94 163 ILE A CA 1
ATOM 1246 C C . ILE A 1 163 ? 2.434 7.138 27.376 1.00 88.94 163 ILE A C 1
ATOM 1248 O O . ILE A 1 163 ? 3.592 7.264 26.988 1.00 88.94 163 ILE A O 1
ATOM 1252 N N . VAL A 1 164 ? 1.826 8.060 28.117 1.00 86.38 164 VAL A N 1
ATOM 1253 C CA . VAL A 1 164 ? 2.469 9.283 28.594 1.00 86.38 164 VAL A CA 1
ATOM 1254 C C . VAL A 1 164 ? 2.799 9.127 30.067 1.00 86.38 164 VAL A C 1
ATOM 1256 O O . VAL A 1 164 ? 1.919 8.914 30.903 1.00 86.38 164 VAL A O 1
ATOM 1259 N N . HIS A 1 165 ? 4.079 9.278 30.378 1.00 79.81 165 HIS A N 1
ATOM 1260 C CA . HIS A 1 165 ? 4.573 9.274 31.742 1.00 79.81 165 HIS A CA 1
ATOM 1261 C C . HIS A 1 165 ? 4.400 10.687 32.288 1.00 79.81 165 HIS A C 1
ATOM 1263 O O . HIS A 1 165 ? 5.147 11.597 31.928 1.00 79.81 165 HIS A O 1
ATOM 1269 N N . THR A 1 166 ? 3.387 10.899 33.124 1.00 71.44 166 THR A N 1
ATOM 1270 C CA . THR A 1 166 ? 3.268 12.161 33.852 1.00 71.44 166 THR A CA 1
ATOM 1271 C C . THR A 1 166 ? 3.977 11.999 35.185 1.00 71.44 166 THR A C 1
ATOM 1273 O O . THR A 1 166 ? 3.527 11.232 36.035 1.00 71.44 166 THR A O 1
ATOM 1276 N N . SER A 1 167 ? 5.076 12.725 35.391 1.00 59.31 167 SER A N 1
ATOM 1277 C CA . SER A 1 167 ? 5.494 13.069 36.747 1.00 59.31 167 SER A CA 1
ATOM 1278 C C . SER A 1 167 ? 4.336 13.853 37.362 1.00 59.31 167 SER A C 1
ATOM 1280 O O . SER A 1 167 ? 3.952 14.890 36.813 1.00 59.31 167 SER A O 1
ATOM 1282 N N . GLY A 1 168 ? 3.722 13.331 38.426 1.00 53.28 168 GLY A N 1
ATOM 1283 C CA . GLY A 1 168 ? 2.688 14.070 39.147 1.00 53.28 168 GLY A CA 1
ATOM 1284 C C . GLY A 1 168 ? 3.204 15.464 39.530 1.00 53.28 168 GLY A C 1
ATOM 1285 O O . GLY A 1 168 ? 4.422 15.641 39.662 1.00 53.28 168 GLY A O 1
ATOM 1286 N N . PRO A 1 169 ? 2.320 16.470 39.688 1.00 51.44 169 PRO A N 1
ATOM 1287 C CA . PRO A 1 169 ? 2.734 17.681 40.381 1.00 51.44 169 PRO A CA 1
ATOM 1288 C C . PRO A 1 169 ? 3.298 17.223 41.720 1.00 51.44 169 PRO A C 1
ATOM 1290 O O . PRO A 1 169 ? 2.772 16.271 42.288 1.00 51.44 169 PRO A O 1
ATOM 1293 N N . ASN A 1 170 ? 4.392 17.836 42.161 1.00 50.97 170 ASN A N 1
ATOM 1294 C CA . ASN A 1 170 ? 4.954 17.605 43.480 1.00 50.97 170 ASN A CA 1
ATOM 1295 C C . ASN A 1 170 ? 3.809 17.562 44.504 1.00 50.97 170 ASN A C 1
ATOM 1297 O O . ASN A 1 170 ? 3.349 18.616 44.943 1.00 50.97 170 ASN A O 1
ATOM 1301 N N . ASP A 1 171 ? 3.355 16.367 44.891 1.00 45.12 171 ASP A N 1
ATOM 1302 C CA . ASP A 1 171 ? 2.837 16.188 46.229 1.00 45.12 171 ASP A CA 1
ATOM 1303 C C . ASP A 1 171 ? 4.063 16.508 47.048 1.00 45.12 171 ASP A C 1
ATOM 1305 O O . ASP A 1 171 ? 5.041 15.754 47.074 1.00 45.12 171 ASP A O 1
ATOM 1309 N N . ALA A 1 172 ? 4.072 17.744 47.550 1.00 45.59 172 ALA A N 1
ATOM 1310 C CA . ALA A 1 172 ? 5.001 18.173 48.553 1.00 45.59 172 ALA A CA 1
ATOM 1311 C C . ALA A 1 172 ? 5.100 16.992 49.505 1.00 45.59 172 ALA A C 1
ATOM 1313 O O . ALA A 1 172 ? 4.109 16.603 50.127 1.00 45.59 172 ALA A O 1
ATOM 1314 N N . ILE A 1 173 ? 6.282 16.382 49.573 1.00 45.00 173 ILE A N 1
ATOM 1315 C CA . ILE A 1 173 ? 6.640 15.652 50.768 1.00 45.00 173 ILE A CA 1
ATOM 1316 C C . ILE A 1 173 ? 6.531 16.742 51.824 1.00 45.00 173 ILE A C 1
ATOM 1318 O O . ILE A 1 173 ? 7.429 17.571 51.974 1.00 45.00 173 ILE A O 1
ATOM 1322 N N . VAL A 1 174 ? 5.371 16.822 52.475 1.00 45.59 174 VAL A N 1
ATOM 1323 C CA . VAL A 1 174 ? 5.240 17.488 53.749 1.00 45.59 174 VAL A CA 1
ATOM 1324 C C . VAL A 1 174 ? 6.131 16.628 54.622 1.00 45.59 174 VAL A C 1
ATOM 1326 O O . VAL A 1 174 ? 5.715 15.607 55.161 1.00 45.59 174 VAL A O 1
ATOM 1329 N N . MET A 1 175 ? 7.415 16.988 54.649 1.00 46.62 175 MET A N 1
ATOM 1330 C CA . MET A 1 175 ? 8.337 16.623 55.700 1.00 46.62 175 MET A CA 1
ATOM 1331 C C . MET A 1 175 ? 7.737 17.249 56.952 1.00 46.62 175 MET A C 1
ATOM 1333 O O . MET A 1 175 ? 8.144 18.321 57.388 1.00 46.62 175 MET A O 1
ATOM 1337 N N . ASN A 1 176 ? 6.716 16.600 57.508 1.00 45.09 176 ASN A N 1
ATOM 1338 C CA . ASN A 1 176 ? 6.325 16.814 58.881 1.00 45.09 176 ASN A CA 1
ATOM 1339 C C . ASN A 1 176 ? 7.410 16.116 59.703 1.00 45.09 176 ASN A C 1
ATOM 1341 O O . ASN A 1 176 ? 7.242 15.005 60.198 1.00 45.09 176 ASN A O 1
ATOM 1345 N N . GLY A 1 177 ? 8.582 16.751 59.746 1.00 43.50 177 GLY A N 1
ATOM 1346 C CA . GLY A 1 177 ? 9.618 16.455 60.714 1.00 43.50 177 GLY A CA 1
ATOM 1347 C C . GLY A 1 177 ? 9.099 16.903 62.069 1.00 43.50 177 GLY A C 1
ATOM 1348 O O . GLY A 1 177 ? 9.377 18.017 62.501 1.00 43.50 177 GLY A O 1
ATOM 1349 N N . GLY A 1 178 ? 8.292 16.054 62.704 1.00 45.19 178 GLY A N 1
ATOM 1350 C CA . GLY A 1 178 ? 8.089 16.128 64.140 1.00 45.19 178 GLY A CA 1
ATOM 1351 C C . GLY A 1 178 ? 9.438 15.866 64.796 1.00 45.19 178 GLY A C 1
ATOM 1352 O O . GLY A 1 178 ? 10.022 14.799 64.612 1.00 45.19 178 GLY A O 1
ATOM 1353 N N . VAL A 1 179 ? 9.970 16.872 65.480 1.00 50.94 179 VAL A N 1
ATOM 1354 C CA . VAL A 1 179 ? 11.148 16.720 66.328 1.00 50.94 179 VAL A CA 1
ATOM 1355 C C . VAL A 1 179 ? 10.663 16.059 67.614 1.00 50.94 179 VAL A C 1
ATOM 1357 O O . VAL A 1 179 ? 10.067 16.730 68.449 1.00 50.94 179 VAL A O 1
ATOM 1360 N N . ASP A 1 180 ? 10.880 14.753 67.764 1.00 43.84 180 ASP A N 1
ATOM 1361 C CA . ASP A 1 180 ? 10.795 14.120 69.081 1.00 43.84 180 ASP A CA 1
ATOM 1362 C C . ASP A 1 180 ? 12.081 14.457 69.850 1.00 43.84 180 ASP A C 1
ATOM 1364 O O . ASP A 1 180 ? 13.174 13.973 69.540 1.00 43.84 180 ASP A O 1
ATOM 1368 N N . GLU A 1 181 ? 11.956 15.316 70.864 1.00 51.41 181 GLU A N 1
ATOM 1369 C CA . GLU A 1 181 ? 12.974 15.544 71.893 1.00 51.41 181 GLU A CA 1
ATOM 1370 C C . GLU A 1 181 ? 13.080 14.317 72.814 1.00 51.41 181 GLU A C 1
ATOM 1372 O O . GLU A 1 181 ? 12.704 14.362 73.977 1.00 51.41 181 GLU A O 1
ATOM 1377 N N . HIS A 1 182 ? 13.585 13.193 72.305 1.00 55.59 182 HIS A N 1
ATOM 1378 C CA . HIS A 1 182 ? 14.369 12.238 73.090 1.00 55.59 182 HIS A CA 1
ATOM 1379 C C . HIS A 1 182 ? 14.955 11.157 72.174 1.00 55.59 182 HIS A C 1
ATOM 1381 O O . HIS A 1 182 ? 14.233 10.380 71.561 1.00 55.59 182 HIS A O 1
ATOM 1387 N N . ASN A 1 183 ? 16.289 11.079 72.164 1.00 51.50 183 ASN A N 1
ATOM 1388 C CA . ASN A 1 183 ? 17.149 10.124 71.450 1.00 51.50 183 ASN A CA 1
ATOM 1389 C C . ASN A 1 183 ? 17.372 10.408 69.954 1.00 51.50 183 ASN A C 1
ATOM 1391 O O . ASN A 1 183 ? 16.677 9.911 69.075 1.00 51.50 183 ASN A O 1
ATOM 1395 N N . GLY A 1 184 ? 18.440 11.163 69.674 1.00 47.59 184 GLY A N 1
ATOM 1396 C CA . GLY A 1 184 ? 18.913 11.490 68.330 1.00 47.59 184 GLY A CA 1
ATOM 1397 C C . GLY A 1 184 ? 19.410 10.285 67.527 1.00 47.59 184 GLY A C 1
ATOM 1398 O O . GLY A 1 184 ? 20.610 10.012 67.490 1.00 47.59 184 GLY A O 1
ATOM 1399 N N . LEU A 1 185 ? 18.500 9.617 66.815 1.00 43.66 185 LEU A N 1
ATOM 1400 C CA . LEU A 1 185 ? 18.838 8.669 65.755 1.00 43.66 185 LEU A CA 1
ATOM 1401 C C . LEU A 1 185 ? 17.895 8.849 64.548 1.00 43.66 185 LEU A C 1
ATOM 1403 O O . LEU A 1 185 ? 16.698 8.586 64.671 1.00 43.66 185 LEU A O 1
ATOM 1407 N N . PRO A 1 186 ? 18.385 9.273 63.367 1.00 42.81 186 PRO A N 1
ATOM 1408 C CA . PRO A 1 186 ? 17.545 9.378 62.181 1.00 42.81 186 PRO A CA 1
ATOM 1409 C C . PRO A 1 186 ? 17.256 7.979 61.619 1.00 42.81 186 PRO A C 1
ATOM 1411 O O . PRO A 1 186 ? 18.148 7.301 61.113 1.00 42.81 186 PRO A O 1
ATOM 1414 N N . THR A 1 187 ? 15.999 7.542 61.685 1.00 44.44 187 THR A N 1
ATOM 1415 C CA . THR A 1 187 ? 15.501 6.357 60.973 1.00 44.44 187 THR A CA 1
ATOM 1416 C C . THR A 1 187 ? 14.775 6.803 59.706 1.00 44.44 187 THR A C 1
ATOM 1418 O O . THR A 1 187 ? 13.587 7.102 59.715 1.00 44.44 187 THR A O 1
ATOM 1421 N N . THR A 1 188 ? 15.492 6.860 58.583 1.00 44.81 188 THR A N 1
ATOM 1422 C CA . THR A 1 188 ? 14.907 7.100 57.255 1.00 44.81 188 THR A CA 1
ATOM 1423 C C . THR A 1 188 ? 15.002 5.835 56.405 1.00 44.81 188 THR A C 1
ATOM 1425 O O . THR A 1 188 ? 15.918 5.657 55.610 1.00 44.81 188 THR A O 1
ATOM 1428 N N . VAL A 1 189 ? 14.019 4.940 56.537 1.00 44.84 189 VAL A N 1
ATOM 1429 C CA . VAL A 1 189 ? 13.747 3.916 55.513 1.00 44.84 189 VAL A CA 1
ATOM 1430 C C . VAL A 1 189 ? 12.453 4.305 54.810 1.00 44.84 189 VAL A C 1
ATOM 1432 O O . VAL A 1 189 ? 11.373 3.818 55.120 1.00 44.84 189 VAL A O 1
ATOM 1435 N N . GLY A 1 190 ? 12.563 5.250 53.879 1.00 39.81 190 GLY A N 1
ATOM 1436 C CA . GLY A 1 190 ? 11.485 5.583 52.957 1.00 39.81 190 GLY A CA 1
ATOM 1437 C C . GLY A 1 190 ? 11.582 4.704 51.717 1.00 39.81 190 GLY A C 1
ATOM 1438 O O . GLY A 1 190 ? 12.259 5.068 50.760 1.00 39.81 190 GLY A O 1
ATOM 1439 N N . THR A 1 191 ? 10.901 3.558 51.699 1.00 44.16 191 THR A N 1
ATOM 1440 C CA . THR A 1 191 ? 10.626 2.819 50.455 1.00 44.16 191 THR A CA 1
ATOM 1441 C 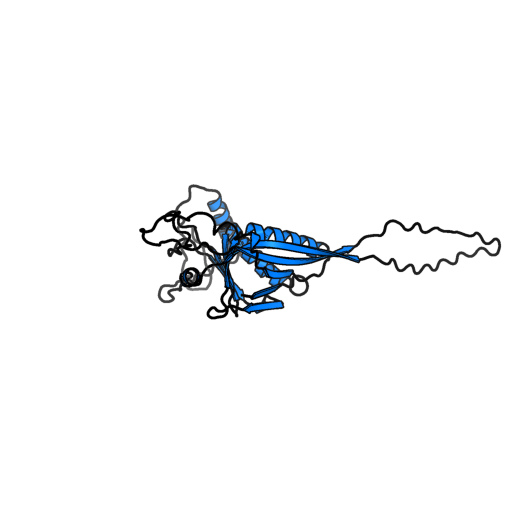C . THR A 1 191 ? 9.467 3.513 49.736 1.00 44.16 191 THR A C 1
ATOM 1443 O O . THR A 1 191 ? 8.332 3.047 49.714 1.00 44.16 191 THR A O 1
ATOM 1446 N N . GLY A 1 192 ? 9.736 4.705 49.202 1.00 38.53 192 GLY A N 1
ATOM 1447 C CA . GLY A 1 192 ? 8.786 5.428 48.369 1.00 38.53 192 GLY A CA 1
ATOM 1448 C C . GLY A 1 192 ? 8.702 4.769 46.997 1.00 38.53 192 GLY A C 1
ATOM 1449 O O . GLY A 1 192 ? 9.515 5.063 46.124 1.00 38.53 192 GLY A O 1
ATOM 1450 N N . ASN A 1 193 ? 7.714 3.895 46.790 1.00 43.25 193 ASN A N 1
ATOM 1451 C CA . ASN A 1 193 ? 7.257 3.566 45.442 1.00 43.25 193 ASN A CA 1
ATOM 1452 C C . ASN A 1 193 ? 6.703 4.854 44.817 1.00 43.25 193 ASN A C 1
ATOM 1454 O O . ASN A 1 193 ? 5.547 5.212 45.036 1.00 43.25 193 ASN A O 1
ATOM 1458 N N . LEU A 1 194 ? 7.540 5.556 44.050 1.00 46.94 194 LEU A N 1
ATOM 1459 C CA . LEU A 1 194 ? 7.120 6.592 43.110 1.00 46.94 194 LEU A CA 1
ATOM 1460 C C . LEU A 1 194 ? 6.173 5.938 42.096 1.00 46.94 194 LEU A C 1
ATOM 1462 O O . LEU A 1 194 ? 6.603 5.366 41.096 1.00 46.94 194 LEU A O 1
ATOM 1466 N N . LEU A 1 195 ? 4.873 5.975 42.388 1.00 49.28 195 LEU A N 1
ATOM 1467 C CA . LEU A 1 195 ? 3.813 5.558 41.479 1.00 49.28 195 LEU A CA 1
ATOM 1468 C C . LEU A 1 195 ? 3.784 6.544 40.307 1.00 49.28 195 LEU A C 1
ATOM 1470 O O . LEU A 1 195 ? 3.066 7.542 40.326 1.00 49.28 195 LEU A O 1
ATOM 1474 N N . ALA A 1 196 ? 4.602 6.280 39.288 1.00 56.72 196 ALA A N 1
ATOM 1475 C CA . ALA A 1 196 ? 4.488 6.939 37.998 1.00 56.72 196 ALA A CA 1
ATOM 1476 C C . ALA A 1 196 ? 3.076 6.671 37.455 1.00 56.72 196 ALA A C 1
ATOM 1478 O O . ALA A 1 196 ? 2.734 5.546 37.088 1.00 56.72 196 ALA A O 1
ATOM 1479 N N . SER A 1 197 ? 2.230 7.701 37.456 1.00 64.88 197 SER A N 1
ATOM 1480 C CA . SER A 1 197 ? 0.910 7.628 36.839 1.00 64.88 197 SER A CA 1
ATOM 1481 C C . SER A 1 197 ? 1.097 7.615 35.324 1.00 64.88 197 SER A C 1
ATOM 1483 O O . SER A 1 197 ? 1.496 8.615 34.720 1.00 64.88 197 SER A O 1
ATOM 1485 N N . ASN A 1 198 ? 0.854 6.456 34.714 1.00 75.00 198 ASN A N 1
ATOM 1486 C CA . ASN A 1 198 ? 0.888 6.292 33.268 1.00 75.00 198 ASN A CA 1
ATOM 1487 C C . ASN A 1 198 ? -0.487 6.650 32.702 1.00 75.00 198 ASN A C 1
ATOM 1489 O O . ASN A 1 198 ? -1.476 5.960 32.955 1.00 75.00 198 ASN A O 1
ATOM 1493 N N . LYS A 1 199 ? -0.557 7.723 31.913 1.00 87.50 199 LYS A N 1
ATOM 1494 C CA . LYS A 1 199 ? -1.773 8.106 31.194 1.00 87.50 199 LYS A CA 1
ATOM 1495 C C . LYS A 1 199 ? -1.749 7.501 29.796 1.00 87.50 199 LYS A C 1
ATOM 1497 O O . LYS A 1 199 ? -0.773 7.667 29.075 1.00 87.50 199 LYS A O 1
ATOM 1502 N N . VAL A 1 200 ? -2.841 6.863 29.383 1.00 90.00 200 VAL A N 1
ATOM 1503 C CA . VAL A 1 200 ? -2.988 6.336 28.018 1.00 90.00 200 VAL A CA 1
ATOM 1504 C C . VAL A 1 200 ? -3.800 7.314 27.169 1.00 90.00 200 VAL A C 1
ATOM 1506 O O . VAL A 1 200 ? -4.914 7.695 27.530 1.00 90.00 200 VAL A O 1
ATOM 1509 N N . ILE A 1 201 ? -3.240 7.738 26.038 1.00 93.44 201 ILE A N 1
ATOM 1510 C CA . ILE A 1 201 ? -3.886 8.590 25.037 1.00 93.44 201 ILE A CA 1
ATOM 1511 C C . ILE A 1 201 ? -4.213 7.737 23.812 1.00 93.44 201 ILE A C 1
ATOM 1513 O O . ILE A 1 201 ? -3.328 7.142 23.207 1.00 93.44 201 ILE A O 1
ATOM 1517 N N . MET A 1 202 ? -5.482 7.712 23.406 1.00 95.06 202 MET A N 1
ATOM 1518 C CA . MET A 1 202 ? -5.908 7.044 22.175 1.00 95.06 202 MET A CA 1
ATOM 1519 C C . MET A 1 202 ? -5.865 8.024 21.000 1.00 95.06 202 MET A C 1
ATOM 1521 O O . MET A 1 202 ? -6.613 9.003 20.965 1.00 95.06 202 MET A O 1
ATOM 1525 N N . HIS A 1 203 ? -5.032 7.741 20.003 1.00 96.69 203 HIS A N 1
ATOM 1526 C CA . HIS A 1 203 ? -5.018 8.474 18.741 1.00 96.69 203 HIS A CA 1
ATOM 1527 C C . HIS A 1 203 ? -5.973 7.824 17.746 1.00 96.69 203 HIS A C 1
ATOM 1529 O O . HIS A 1 203 ? -6.017 6.602 17.618 1.00 96.69 203 HIS A O 1
ATOM 1535 N N . SER A 1 204 ? -6.725 8.645 17.014 1.00 97.56 204 SER A N 1
ATOM 1536 C CA . SER A 1 204 ? -7.674 8.189 15.999 1.00 97.56 204 SER A CA 1
ATOM 1537 C C . SER A 1 204 ? -7.663 9.133 14.804 1.00 97.56 204 SER A C 1
ATOM 1539 O O . SER A 1 204 ? -7.874 10.337 14.947 1.00 97.56 204 SER A O 1
ATOM 1541 N N . PHE A 1 205 ? -7.412 8.582 13.621 1.00 98.06 205 PHE A N 1
ATOM 1542 C CA . PHE A 1 205 ? -7.345 9.308 12.357 1.00 98.06 205 PHE A CA 1
ATOM 1543 C C . PHE A 1 205 ? -8.314 8.697 11.362 1.00 98.06 205 PHE A C 1
ATOM 1545 O O . PHE A 1 205 ? -8.484 7.481 11.316 1.00 98.06 205 PHE A O 1
ATOM 1552 N N . LYS A 1 206 ? -8.905 9.536 10.517 1.00 97.69 206 LYS A N 1
ATOM 1553 C CA . LYS A 1 206 ? -9.749 9.105 9.403 1.00 97.69 206 LYS A CA 1
ATOM 1554 C C . LYS A 1 206 ? -9.102 9.564 8.104 1.00 97.69 206 LYS A C 1
ATOM 1556 O O . LYS A 1 206 ? -9.173 10.742 7.767 1.00 97.69 206 LYS A O 1
ATOM 1561 N N . VAL A 1 207 ? -8.456 8.646 7.388 1.00 97.50 207 VAL A N 1
ATOM 1562 C CA . VAL A 1 207 ? -7.845 8.940 6.086 1.00 97.50 207 VAL A CA 1
ATOM 1563 C C . VAL A 1 207 ? -8.881 8.708 4.984 1.00 97.50 207 VAL A C 1
ATOM 1565 O O . VAL A 1 207 ? -9.361 7.581 4.855 1.00 97.50 207 VAL A O 1
ATOM 1568 N N . PRO A 1 208 ? -9.257 9.724 4.190 1.00 96.62 208 PRO A N 1
ATOM 1569 C CA . PRO A 1 208 ? -10.245 9.553 3.134 1.00 96.62 208 PRO A CA 1
ATOM 1570 C C . PRO A 1 208 ? -9.705 8.668 2.008 1.00 96.62 208 PRO A C 1
ATOM 1572 O O . PRO A 1 208 ? -8.589 8.857 1.521 1.00 96.62 208 PRO A O 1
ATOM 1575 N N . VAL A 1 209 ? -10.529 7.715 1.576 1.00 96.06 209 VAL A N 1
ATOM 1576 C CA . VAL A 1 209 ? -10.246 6.799 0.470 1.00 96.06 209 VAL A CA 1
ATOM 1577 C C . VAL A 1 209 ? -11.447 6.679 -0.454 1.00 96.06 209 VAL A C 1
ATOM 1579 O O . VAL A 1 209 ? -12.596 6.680 -0.014 1.00 96.06 209 VAL A O 1
ATOM 1582 N N . LYS A 1 210 ? -11.185 6.542 -1.750 1.00 95.62 210 LYS A N 1
ATOM 1583 C CA . LYS A 1 210 ? -12.209 6.378 -2.784 1.00 95.62 210 LYS A CA 1
ATOM 1584 C C . LYS A 1 210 ? -12.286 4.907 -3.177 1.00 95.62 210 LYS A C 1
ATOM 1586 O O . LYS A 1 210 ? -11.358 4.381 -3.785 1.00 95.62 210 LYS A O 1
ATOM 1591 N N . LEU A 1 211 ? -13.375 4.224 -2.833 1.00 94.81 211 LEU A N 1
ATOM 1592 C CA . LEU A 1 211 ? -13.552 2.808 -3.168 1.00 94.81 211 LEU A CA 1
ATOM 1593 C C . LEU A 1 211 ? -13.761 2.636 -4.672 1.00 94.81 211 LEU A C 1
ATOM 1595 O O . LEU A 1 211 ? -14.641 3.268 -5.253 1.00 94.81 211 LEU A O 1
ATOM 1599 N N . LEU A 1 212 ? -13.011 1.736 -5.304 1.00 93.06 212 LEU A N 1
ATOM 1600 C CA . LEU A 1 212 ? -13.168 1.419 -6.721 1.00 93.06 212 LEU A CA 1
ATOM 1601 C C . LEU A 1 212 ? -14.269 0.385 -6.941 1.00 93.06 212 LEU A C 1
ATOM 1603 O O . LEU A 1 212 ? -14.355 -0.605 -6.212 1.00 93.06 212 LEU A O 1
ATOM 1607 N N . PHE A 1 213 ? -15.102 0.579 -7.963 1.00 90.75 213 PHE A N 1
ATOM 1608 C CA . PHE A 1 213 ? -16.104 -0.399 -8.384 1.00 90.75 213 PHE A CA 1
ATOM 1609 C C . PHE A 1 213 ? -15.456 -1.636 -9.008 1.00 90.75 213 PHE A C 1
ATOM 1611 O O . PHE A 1 213 ? -14.310 -1.596 -9.452 1.00 90.75 213 PHE A O 1
ATOM 1618 N N . ARG A 1 214 ? -16.217 -2.734 -9.092 1.00 89.38 214 ARG A N 1
ATOM 1619 C CA . ARG A 1 214 ? -15.749 -3.993 -9.692 1.00 89.38 214 ARG A CA 1
ATOM 1620 C C . ARG A 1 214 ? -15.200 -3.781 -11.106 1.00 89.38 214 ARG A C 1
ATOM 1622 O O . ARG A 1 214 ? -14.095 -4.215 -11.382 1.00 89.38 214 ARG A O 1
ATOM 1629 N N . ALA A 1 215 ? -15.916 -3.039 -11.951 1.00 87.94 215 ALA A N 1
ATOM 1630 C CA . ALA A 1 215 ? -15.489 -2.758 -13.324 1.00 87.94 215 ALA A CA 1
ATOM 1631 C C . ALA A 1 215 ? -14.207 -1.905 -13.422 1.00 87.94 215 ALA A C 1
ATOM 1633 O O . ALA A 1 215 ? -13.500 -1.964 -14.422 1.00 87.94 215 ALA A O 1
ATOM 1634 N N . GLN A 1 216 ? -13.906 -1.081 -12.410 1.00 89.50 216 GLN A N 1
ATOM 1635 C CA . GLN A 1 216 ? -12.637 -0.348 -12.341 1.00 89.50 216 GLN A CA 1
ATOM 1636 C C . GLN A 1 216 ? -11.506 -1.266 -11.877 1.00 89.50 216 GLN A C 1
ATOM 1638 O O . GLN A 1 216 ? -10.429 -1.222 -12.458 1.00 89.50 216 GLN A O 1
ATOM 1643 N N . ASP A 1 217 ? -11.765 -2.112 -10.878 1.00 87.56 217 ASP A N 1
ATOM 1644 C CA . ASP A 1 217 ? -10.800 -3.083 -10.359 1.00 87.56 217 ASP A CA 1
ATOM 1645 C C . ASP A 1 217 ? -10.387 -4.123 -11.411 1.00 87.56 217 ASP A C 1
ATOM 1647 O O . ASP A 1 217 ? -9.207 -4.413 -11.553 1.00 87.56 217 ASP A O 1
ATOM 1651 N N . THR A 1 218 ? -11.320 -4.620 -12.227 1.00 86.44 218 THR A N 1
ATOM 1652 C CA . THR A 1 218 ? -11.013 -5.588 -13.299 1.00 86.44 218 THR A CA 1
ATOM 1653 C C . THR A 1 218 ? -10.094 -5.027 -14.385 1.00 86.44 218 THR A C 1
ATOM 1655 O O . THR A 1 218 ? -9.439 -5.792 -15.086 1.00 86.44 218 THR A O 1
ATOM 1658 N N . ARG A 1 219 ? -10.031 -3.696 -14.536 1.00 86.25 219 ARG A N 1
ATOM 1659 C CA . ARG A 1 219 ? -9.089 -3.028 -15.451 1.00 86.25 219 ARG A CA 1
ATOM 1660 C C . ARG A 1 219 ? -7.681 -2.906 -14.867 1.00 86.25 219 ARG A C 1
ATOM 1662 O O . ARG A 1 219 ? -6.758 -2.554 -15.595 1.00 86.25 219 ARG A O 1
ATOM 1669 N N . ILE A 1 220 ? -7.515 -3.168 -13.573 1.00 86.69 220 ILE A N 1
ATOM 1670 C CA . ILE A 1 220 ? -6.223 -3.159 -12.896 1.00 86.69 220 ILE A CA 1
ATOM 1671 C C . ILE A 1 220 ? -5.596 -4.543 -13.054 1.00 86.69 220 ILE A C 1
ATOM 1673 O O . ILE A 1 220 ? -5.872 -5.467 -12.285 1.00 86.69 220 ILE A O 1
ATOM 1677 N N . GLN A 1 221 ? -4.761 -4.674 -14.082 1.00 84.00 221 GLN A N 1
ATOM 1678 C CA . GLN A 1 221 ? -4.034 -5.900 -14.395 1.00 84.00 221 GLN A CA 1
ATOM 1679 C C . GLN A 1 221 ? -2.549 -5.723 -14.102 1.00 84.00 221 GLN A C 1
ATOM 1681 O O . GLN A 1 221 ? -1.948 -4.722 -14.495 1.00 84.00 221 GLN A O 1
ATOM 1686 N N . GLU A 1 222 ? -1.988 -6.689 -13.379 1.00 83.06 222 GLU A N 1
ATOM 1687 C CA . GLU A 1 222 ? -0.558 -6.741 -13.090 1.00 83.06 222 GLU A CA 1
ATOM 1688 C C . GLU A 1 222 ? 0.215 -6.952 -14.405 1.00 83.06 222 GLU A C 1
ATOM 1690 O O . GLU A 1 222 ? -0.179 -7.813 -15.199 1.00 83.06 222 GLU A O 1
ATOM 1695 N N . PRO A 1 223 ? 1.278 -6.172 -14.678 1.00 78.81 223 PRO A N 1
ATOM 1696 C CA . PRO A 1 223 ? 2.079 -6.343 -15.881 1.00 78.81 223 PRO A CA 1
ATOM 1697 C C . PRO A 1 223 ? 2.676 -7.750 -15.942 1.00 78.81 223 PRO A C 1
ATOM 1699 O O . PRO A 1 223 ? 3.397 -8.171 -15.039 1.00 78.81 223 PRO A O 1
ATOM 1702 N N . MET A 1 224 ? 2.398 -8.475 -17.024 1.00 76.19 224 MET A N 1
ATOM 1703 C CA . MET A 1 224 ? 3.002 -9.783 -17.254 1.00 76.19 224 MET A CA 1
ATOM 1704 C C . MET A 1 224 ? 4.414 -9.621 -17.813 1.00 76.19 224 MET A C 1
ATOM 1706 O O . MET A 1 224 ? 4.633 -8.897 -18.784 1.00 76.19 224 MET A O 1
ATOM 1710 N N . ILE A 1 225 ? 5.375 -10.324 -17.218 1.00 73.31 225 ILE A N 1
ATOM 1711 C CA . ILE A 1 225 ? 6.758 -10.346 -17.695 1.00 73.31 225 ILE A CA 1
ATOM 1712 C C . ILE A 1 225 ? 6.877 -11.373 -18.827 1.00 73.31 225 ILE A C 1
ATOM 1714 O O . ILE A 1 225 ? 6.570 -12.550 -18.641 1.00 73.31 225 ILE A O 1
ATOM 1718 N N . ASN A 1 226 ? 7.359 -10.951 -19.999 1.00 74.81 226 ASN A N 1
ATOM 1719 C CA . ASN A 1 226 ? 7.683 -11.875 -21.087 1.00 74.81 226 ASN A CA 1
ATOM 1720 C C . ASN A 1 226 ? 9.063 -12.514 -20.855 1.00 74.81 226 ASN A C 1
ATOM 1722 O O . ASN A 1 226 ? 10.090 -11.957 -21.239 1.00 74.81 226 ASN A O 1
ATOM 1726 N N . TYR A 1 227 ? 9.083 -13.704 -20.253 1.00 72.62 227 TYR A N 1
ATOM 1727 C CA . TYR A 1 227 ? 10.315 -14.429 -19.920 1.00 72.62 227 TYR A CA 1
ATOM 1728 C C . TYR A 1 227 ? 11.159 -14.854 -21.133 1.00 72.62 227 TYR A C 1
ATOM 1730 O O . TYR A 1 227 ? 12.353 -15.088 -20.976 1.00 72.62 227 TYR A O 1
ATOM 1738 N N . ILE A 1 228 ? 10.584 -14.922 -22.339 1.00 71.75 228 ILE A N 1
ATOM 1739 C CA . ILE A 1 228 ? 11.304 -15.322 -23.562 1.00 71.75 228 ILE A CA 1
ATOM 1740 C C . ILE A 1 228 ? 12.225 -14.191 -24.049 1.00 71.75 228 ILE A C 1
ATOM 1742 O O . ILE A 1 228 ? 13.264 -14.441 -24.653 1.00 71.75 228 ILE A O 1
ATOM 1746 N N . GLN A 1 229 ? 11.864 -12.939 -23.754 1.00 64.69 229 GLN A N 1
ATOM 1747 C CA . GLN A 1 229 ? 12.605 -11.736 -24.152 1.00 64.69 229 GLN A CA 1
ATOM 1748 C C . GLN A 1 229 ? 13.325 -11.064 -22.969 1.00 64.69 229 GLN A C 1
ATOM 1750 O O . GLN A 1 229 ? 13.942 -10.011 -23.130 1.00 64.69 229 GLN A O 1
ATOM 1755 N N . LEU A 1 230 ? 13.254 -11.654 -21.771 1.00 64.31 230 LEU A N 1
ATOM 1756 C CA . LEU A 1 230 ? 13.767 -11.049 -20.549 1.00 64.31 230 LEU A CA 1
ATOM 1757 C C . LEU A 1 230 ? 15.269 -11.304 -20.390 1.00 64.31 230 LEU A C 1
ATOM 1759 O O . LEU A 1 230 ? 15.699 -12.408 -20.061 1.00 64.31 230 LEU A O 1
ATOM 1763 N N . MET A 1 231 ? 16.074 -10.250 -20.514 1.00 65.62 231 MET A N 1
ATOM 1764 C CA . MET A 1 231 ? 17.399 -10.228 -19.897 1.00 65.62 231 MET A CA 1
ATOM 1765 C C . MET A 1 231 ? 17.293 -9.627 -18.497 1.00 65.62 231 MET A C 1
ATOM 1767 O O . MET A 1 231 ? 16.993 -8.447 -18.333 1.00 65.62 231 MET A O 1
ATOM 1771 N N . MET A 1 232 ? 17.541 -10.450 -17.478 1.00 68.12 232 MET A N 1
ATOM 1772 C CA . MET A 1 232 ? 17.572 -10.004 -16.088 1.00 68.12 232 MET A CA 1
ATOM 1773 C C . MET A 1 232 ? 18.995 -9.584 -15.718 1.00 68.12 232 MET A C 1
ATOM 1775 O O . MET A 1 232 ? 19.908 -10.408 -15.679 1.00 68.12 232 MET A O 1
ATOM 1779 N N . TYR A 1 233 ? 19.183 -8.297 -15.438 1.00 73.88 233 TYR A N 1
ATOM 1780 C CA . TYR A 1 233 ? 20.454 -7.763 -14.961 1.00 73.88 233 TYR A CA 1
ATOM 1781 C C . TYR A 1 233 ? 20.398 -7.541 -13.454 1.00 73.88 233 TYR A C 1
ATOM 1783 O O . TYR A 1 233 ? 19.476 -6.913 -12.936 1.00 73.88 233 TYR A O 1
ATOM 1791 N N . LYS A 1 234 ? 21.411 -8.038 -12.741 1.00 77.25 234 LYS A N 1
ATOM 1792 C CA . LYS A 1 234 ? 21.579 -7.754 -11.317 1.00 77.25 234 LYS A CA 1
ATOM 1793 C C . LYS A 1 234 ? 22.172 -6.359 -11.163 1.00 77.25 234 LYS A C 1
ATOM 1795 O O . LYS A 1 234 ? 23.323 -6.146 -11.536 1.00 77.25 234 LYS A O 1
ATOM 1800 N N . LEU A 1 235 ? 21.402 -5.435 -10.591 1.00 82.00 235 LEU A N 1
ATOM 1801 C CA . LEU A 1 235 ? 21.918 -4.111 -10.250 1.00 82.00 235 LEU A CA 1
ATOM 1802 C C . LEU A 1 235 ? 23.102 -4.230 -9.271 1.00 82.00 235 LEU A C 1
ATOM 1804 O O . LEU A 1 235 ? 23.069 -5.089 -8.380 1.00 82.00 235 LEU A O 1
ATOM 1808 N N . PRO A 1 236 ? 24.143 -3.388 -9.411 1.00 83.19 236 PRO A N 1
ATOM 1809 C CA . PRO A 1 236 ? 25.253 -3.372 -8.469 1.00 83.19 236 PRO A CA 1
ATOM 1810 C C . PRO A 1 236 ? 24.758 -3.080 -7.041 1.00 83.19 236 PRO A C 1
ATOM 1812 O O . PRO A 1 236 ? 23.929 -2.184 -6.855 1.00 83.19 236 PRO A O 1
ATOM 1815 N N . PRO A 1 237 ? 25.248 -3.804 -6.020 1.00 84.62 237 PRO A N 1
ATOM 1816 C CA . PRO A 1 237 ? 24.852 -3.549 -4.641 1.00 84.62 237 PRO A CA 1
ATOM 1817 C C . PRO A 1 237 ? 25.334 -2.161 -4.208 1.00 84.62 237 PRO A C 1
ATOM 1819 O O . PRO A 1 237 ? 26.480 -1.805 -4.468 1.00 84.62 237 PRO A O 1
ATOM 1822 N N . ILE A 1 238 ? 24.488 -1.398 -3.506 1.00 82.06 238 ILE A N 1
ATOM 1823 C CA . ILE A 1 238 ? 24.821 -0.045 -3.011 1.00 82.06 238 ILE A CA 1
ATOM 1824 C C . ILE A 1 238 ? 26.090 -0.037 -2.146 1.00 82.06 238 ILE A C 1
ATOM 1826 O O . ILE A 1 238 ? 26.836 0.937 -2.173 1.00 82.06 238 ILE A O 1
ATOM 1830 N N . SER A 1 239 ? 26.343 -1.116 -1.403 1.00 86.69 239 SER A N 1
ATOM 1831 C CA . SER A 1 239 ? 27.543 -1.283 -0.577 1.00 86.69 239 SER A CA 1
ATOM 1832 C C . SER A 1 239 ? 28.834 -1.474 -1.381 1.00 86.69 239 SER A C 1
ATOM 1834 O O . SER A 1 239 ? 29.915 -1.347 -0.817 1.00 86.69 239 SER A O 1
ATOM 1836 N N . GLY A 1 240 ? 28.743 -1.789 -2.676 1.00 86.62 240 GLY A N 1
ATOM 1837 C CA . GLY A 1 240 ? 29.893 -1.917 -3.564 1.00 86.62 240 GLY A CA 1
ATOM 1838 C C . GLY A 1 240 ? 30.291 -0.589 -4.209 1.00 86.62 240 GLY A C 1
ATOM 1839 O O . GLY A 1 240 ? 29.472 0.317 -4.380 1.00 86.62 240 GLY A O 1
ATOM 1840 N N . GLU A 1 241 ? 31.545 -0.504 -4.652 1.00 84.50 241 GLU A N 1
ATOM 1841 C CA . GLU A 1 241 ? 32.088 0.663 -5.359 1.00 84.50 241 GLU A CA 1
ATOM 1842 C C . GLU A 1 241 ? 31.212 1.053 -6.563 1.00 84.50 241 GLU A C 1
ATOM 1844 O O . GLU A 1 241 ? 30.740 2.186 -6.655 1.00 84.50 241 GLU A O 1
ATOM 1849 N N . PHE A 1 242 ? 30.874 0.089 -7.427 1.00 84.38 242 PHE A N 1
ATOM 1850 C CA . PHE A 1 242 ? 30.032 0.335 -8.603 1.00 84.38 242 PHE A CA 1
ATOM 1851 C C . PHE A 1 242 ? 28.596 0.751 -8.258 1.00 84.38 242 PHE A C 1
ATOM 1853 O O . PHE A 1 242 ? 27.999 1.530 -8.997 1.00 84.38 242 PHE A O 1
ATOM 1860 N N . GLY A 1 243 ? 28.025 0.260 -7.154 1.00 87.38 243 GLY A N 1
ATOM 1861 C CA . GLY A 1 243 ? 26.666 0.630 -6.748 1.00 87.38 243 GLY A CA 1
ATOM 1862 C C . GLY A 1 243 ? 26.592 2.023 -6.144 1.00 87.38 243 GLY A C 1
ATOM 1863 O O . GLY A 1 243 ? 25.696 2.790 -6.498 1.00 87.38 243 GLY A O 1
ATOM 1864 N N . SER A 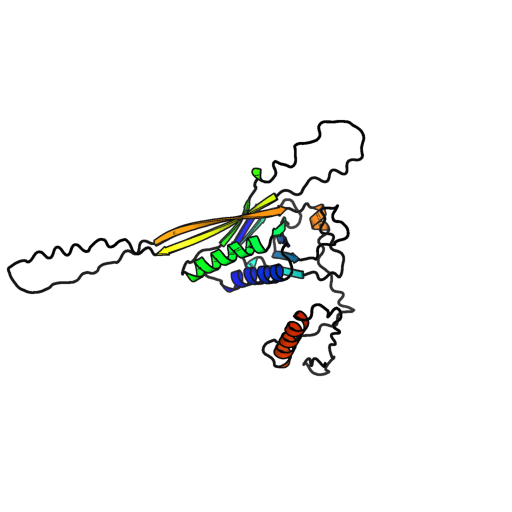1 244 ? 27.559 2.393 -5.301 1.00 88.06 244 SER A N 1
ATOM 1865 C CA . SER A 1 244 ? 27.655 3.757 -4.771 1.00 88.06 244 SER A CA 1
ATOM 1866 C C . SER A 1 244 ? 27.912 4.782 -5.885 1.00 88.06 244 SER A C 1
ATOM 1868 O O . SER A 1 244 ? 27.249 5.823 -5.922 1.00 88.06 244 SER A O 1
ATOM 1870 N N . ALA A 1 245 ? 28.780 4.453 -6.851 1.00 87.50 245 ALA A N 1
ATOM 1871 C CA . ALA A 1 245 ? 29.022 5.264 -8.040 1.00 87.50 245 ALA A CA 1
ATOM 1872 C C . ALA A 1 245 ? 27.765 5.392 -8.915 1.00 87.50 245 ALA A C 1
ATOM 1874 O O . ALA A 1 245 ? 27.399 6.503 -9.299 1.00 87.50 245 ALA A O 1
ATOM 1875 N N . PHE A 1 246 ? 27.057 4.286 -9.177 1.00 87.81 246 PHE A N 1
ATOM 1876 C CA . PHE A 1 246 ? 25.804 4.295 -9.938 1.00 87.81 246 PHE A CA 1
ATOM 1877 C C . PHE A 1 246 ? 24.726 5.145 -9.254 1.00 87.81 246 PHE A C 1
ATOM 1879 O O . PHE A 1 246 ? 24.120 6.007 -9.886 1.00 87.81 246 PHE A O 1
ATOM 1886 N N . HIS A 1 247 ? 24.535 4.982 -7.944 1.00 87.50 247 HIS A N 1
ATOM 1887 C CA . HIS A 1 247 ? 23.606 5.801 -7.168 1.00 87.50 247 HIS A CA 1
ATOM 1888 C C . HIS A 1 247 ? 23.980 7.294 -7.214 1.00 87.50 247 HIS A C 1
ATOM 1890 O O . HIS A 1 247 ? 23.121 8.151 -7.430 1.00 87.50 247 HIS A O 1
ATOM 1896 N N . GLY A 1 248 ? 25.267 7.623 -7.060 1.00 89.19 248 GLY A N 1
ATOM 1897 C CA . GLY A 1 248 ? 25.767 8.994 -7.180 1.00 89.19 248 GLY A CA 1
ATOM 1898 C C . GLY A 1 248 ? 25.568 9.592 -8.576 1.00 89.19 248 GLY A C 1
ATOM 1899 O O . GLY A 1 248 ? 25.251 10.779 -8.694 1.00 89.19 248 GLY A O 1
ATOM 1900 N N . PHE A 1 249 ? 25.714 8.778 -9.623 1.00 89.06 249 PHE A N 1
ATOM 1901 C CA . PHE A 1 249 ? 25.426 9.157 -11.002 1.00 89.06 249 PHE A CA 1
ATOM 1902 C C . PHE A 1 249 ? 23.938 9.458 -11.202 1.00 89.06 249 PHE A C 1
ATOM 1904 O O . PHE A 1 249 ? 23.617 10.556 -11.648 1.00 89.06 249 PHE A O 1
ATOM 1911 N N . ILE A 1 250 ? 23.031 8.562 -10.797 1.00 88.56 250 ILE A N 1
ATOM 1912 C CA . ILE A 1 250 ? 21.583 8.789 -10.927 1.00 88.56 250 ILE A CA 1
ATOM 1913 C C . ILE A 1 250 ? 21.155 10.057 -10.177 1.00 88.56 250 ILE A C 1
ATOM 1915 O O . ILE A 1 250 ? 20.516 10.921 -10.771 1.00 88.56 250 ILE A O 1
ATOM 1919 N N . ARG A 1 251 ? 21.620 10.263 -8.935 1.00 88.56 251 ARG A N 1
ATOM 1920 C CA . ARG A 1 251 ? 21.352 11.509 -8.186 1.00 88.56 251 ARG A CA 1
ATOM 1921 C C . ARG A 1 251 ? 21.885 12.765 -8.869 1.00 88.56 251 ARG A C 1
ATOM 1923 O O . ARG A 1 251 ? 21.382 13.861 -8.640 1.00 88.56 251 ARG A O 1
ATOM 1930 N N . ARG A 1 252 ? 22.956 12.645 -9.654 1.00 88.12 252 ARG A N 1
ATOM 1931 C CA . ARG A 1 252 ? 23.487 13.758 -10.444 1.00 88.12 252 ARG A CA 1
ATOM 1932 C C . ARG A 1 252 ? 22.607 14.019 -11.659 1.00 88.12 252 ARG A C 1
A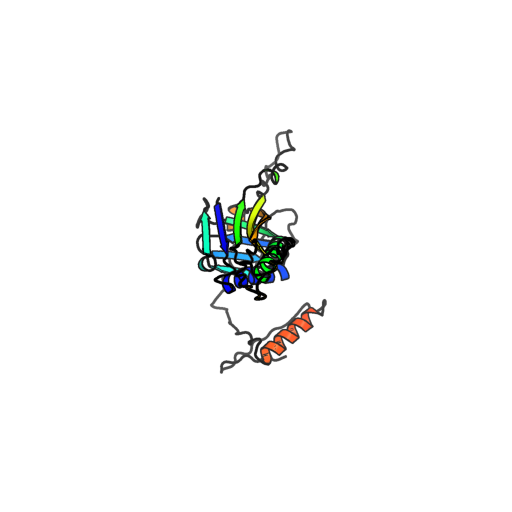TOM 1934 O O . ARG A 1 252 ? 22.328 15.180 -11.928 1.00 88.12 252 ARG A O 1
ATOM 1941 N N . VAL A 1 253 ? 22.165 12.968 -12.343 1.00 88.00 253 VAL A N 1
ATOM 1942 C CA . VAL A 1 253 ? 21.251 13.063 -13.484 1.00 88.00 253 VAL A CA 1
ATOM 1943 C C . VAL A 1 253 ? 19.927 13.713 -13.081 1.00 88.00 253 VAL A C 1
ATOM 1945 O O . VAL A 1 253 ? 19.485 14.624 -13.768 1.00 88.00 253 VAL A O 1
ATOM 1948 N N . GLU A 1 254 ? 19.365 13.355 -11.922 1.00 83.56 254 GLU A N 1
ATOM 1949 C CA . GLU A 1 254 ? 18.138 13.964 -11.376 1.00 83.56 254 GLU A CA 1
ATOM 1950 C C . GLU A 1 254 ? 18.217 15.491 -11.208 1.00 83.56 254 GLU A C 1
ATOM 1952 O O . GLU A 1 254 ? 17.193 16.168 -11.248 1.00 83.56 254 GLU A O 1
ATOM 1957 N N . ARG A 1 255 ? 19.419 16.059 -11.033 1.00 87.31 255 ARG A N 1
ATOM 1958 C CA . ARG A 1 255 ? 19.598 17.518 -10.924 1.00 87.31 255 ARG A CA 1
ATOM 1959 C C . ARG A 1 255 ? 19.448 18.244 -12.258 1.00 87.31 255 ARG A C 1
ATOM 1961 O O . ARG A 1 255 ? 19.262 19.458 -12.257 1.00 87.31 255 ARG A O 1
ATOM 1968 N N . TYR A 1 256 ? 19.556 17.541 -13.382 1.00 86.81 256 TYR A N 1
ATOM 1969 C CA . TYR A 1 256 ? 19.435 18.135 -14.706 1.00 86.81 256 TYR A CA 1
ATOM 1970 C C . TYR A 1 256 ? 18.012 17.952 -15.235 1.00 86.81 256 TYR A C 1
ATOM 1972 O O . TYR A 1 256 ? 17.646 16.884 -15.715 1.00 86.81 256 TYR A O 1
ATOM 1980 N N . SER A 1 257 ? 17.226 19.029 -15.232 1.00 77.56 257 SER A N 1
ATOM 1981 C CA . SER A 1 257 ? 15.843 19.042 -15.741 1.00 77.56 257 SER A CA 1
ATOM 1982 C C . SER A 1 257 ? 15.714 18.758 -17.243 1.00 77.56 257 SER A C 1
ATOM 1984 O O . SER A 1 257 ? 14.616 18.505 -17.723 1.00 77.56 257 SER A O 1
ATOM 1986 N N . ASN A 1 258 ? 16.822 18.830 -17.986 1.00 86.06 258 ASN A N 1
ATOM 1987 C CA . ASN A 1 258 ? 16.843 18.745 -19.448 1.00 86.06 258 ASN A CA 1
ATOM 1988 C C . ASN A 1 258 ? 17.328 17.378 -19.959 1.00 86.06 258 ASN A C 1
ATOM 1990 O O . ASN A 1 258 ? 17.409 17.166 -21.170 1.00 86.06 258 ASN A O 1
ATOM 1994 N N . VAL A 1 259 ? 17.690 16.454 -19.061 1.00 82.50 259 VAL A N 1
ATOM 1995 C CA . VAL A 1 259 ? 18.082 15.096 -19.450 1.00 82.50 259 VAL A CA 1
ATOM 1996 C C . VAL A 1 259 ? 16.817 14.287 -19.712 1.00 82.50 259 VAL A C 1
ATOM 1998 O O . VAL A 1 259 ? 16.202 13.748 -18.799 1.00 82.50 259 VAL A O 1
ATOM 2001 N N . ASN A 1 260 ? 16.439 14.208 -20.985 1.00 80.25 260 ASN A N 1
ATOM 2002 C CA . ASN A 1 260 ? 15.259 13.460 -21.431 1.00 80.25 260 ASN A CA 1
ATOM 2003 C C . ASN A 1 260 ? 15.591 12.022 -21.858 1.00 80.25 260 ASN A C 1
ATOM 2005 O O . ASN A 1 260 ? 14.703 11.178 -21.950 1.00 80.25 260 ASN A O 1
ATOM 2009 N N . HIS A 1 261 ? 16.869 11.743 -22.127 1.00 82.88 261 HIS A N 1
ATOM 2010 C CA . HIS A 1 261 ? 17.331 10.463 -22.650 1.00 82.88 261 HIS A CA 1
ATOM 2011 C C . HIS A 1 261 ? 18.532 9.973 -21.846 1.00 82.88 261 HIS A C 1
ATOM 2013 O O . HIS A 1 261 ? 19.548 10.659 -21.748 1.00 82.88 261 HIS A O 1
ATOM 2019 N N . ILE A 1 262 ? 18.412 8.771 -21.288 1.00 82.56 262 ILE A N 1
ATOM 2020 C CA . ILE A 1 262 ? 19.502 8.052 -20.631 1.00 82.56 262 ILE A CA 1
ATOM 2021 C C . ILE A 1 262 ? 19.561 6.680 -21.283 1.00 82.56 262 ILE A C 1
ATOM 2023 O O . ILE A 1 262 ? 18.572 5.949 -21.282 1.00 82.56 262 ILE A O 1
ATOM 2027 N N . HIS A 1 263 ? 20.716 6.331 -21.839 1.00 83.00 263 HIS A N 1
ATOM 2028 C CA . HIS A 1 263 ? 20.945 5.004 -22.388 1.00 83.00 263 HIS A CA 1
ATOM 2029 C C . HIS A 1 263 ? 21.670 4.153 -21.345 1.00 83.00 263 HIS A C 1
ATOM 2031 O O . HIS A 1 263 ? 22.789 4.472 -20.947 1.00 83.00 263 HIS A O 1
ATOM 2037 N N . LEU A 1 264 ? 21.017 3.091 -20.873 1.00 79.38 264 LEU A N 1
ATOM 2038 C CA . LEU A 1 264 ? 21.596 2.142 -19.924 1.00 79.38 264 LEU A CA 1
ATOM 2039 C C . 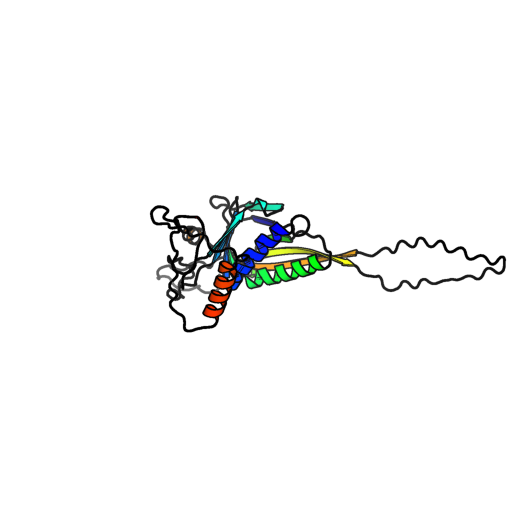LEU A 1 264 ? 21.955 0.857 -20.666 1.00 79.38 264 LEU A C 1
ATOM 2041 O O . LEU A 1 264 ? 21.104 0.254 -21.314 1.00 79.38 264 LEU A O 1
ATOM 2045 N N . MET A 1 265 ? 23.208 0.421 -20.546 1.00 75.12 265 MET A N 1
ATOM 2046 C CA . MET A 1 265 ? 23.692 -0.815 -21.159 1.00 75.12 265 MET A CA 1
ATOM 2047 C C . MET A 1 265 ? 24.163 -1.789 -20.084 1.00 75.12 265 MET A C 1
ATOM 2049 O O . MET A 1 265 ? 24.932 -1.432 -19.192 1.00 75.12 265 MET A O 1
ATOM 2053 N N . GLY A 1 266 ? 23.709 -3.038 -20.178 1.00 71.81 266 GLY A N 1
ATOM 2054 C CA . GLY A 1 266 ? 24.185 -4.132 -19.341 1.00 71.81 266 GLY A CA 1
ATOM 2055 C C . GLY A 1 266 ? 25.124 -5.044 -20.122 1.00 71.81 266 GLY A C 1
ATOM 2056 O O . GLY A 1 266 ? 24.726 -5.650 -21.116 1.00 71.81 266 GLY A O 1
ATOM 2057 N N . VAL A 1 267 ? 26.367 -5.188 -19.663 1.00 69.25 267 VAL A N 1
ATOM 2058 C CA . VAL A 1 267 ? 27.337 -6.093 -20.294 1.00 69.25 267 VAL A CA 1
ATOM 2059 C C . VAL A 1 267 ? 27.124 -7.520 -19.780 1.00 69.25 267 VAL A C 1
ATOM 2061 O O . VAL A 1 267 ? 27.167 -7.769 -18.574 1.00 69.25 267 VAL A O 1
ATOM 2064 N N . LYS A 1 268 ? 26.923 -8.484 -20.689 1.00 63.03 268 LYS A N 1
ATOM 2065 C CA . LYS A 1 268 ? 26.859 -9.916 -20.355 1.00 63.03 268 LYS A CA 1
ATOM 2066 C C . LYS A 1 268 ? 28.270 -10.430 -20.056 1.00 63.03 268 LYS A C 1
ATOM 2068 O O . LYS A 1 268 ? 29.006 -10.812 -20.962 1.00 63.03 268 LYS A O 1
ATOM 2073 N N . LYS A 1 269 ? 28.675 -10.427 -18.786 1.00 56.62 269 LYS A N 1
ATOM 2074 C CA . LYS A 1 269 ? 29.977 -10.966 -18.366 1.00 56.62 269 LYS A CA 1
ATOM 2075 C C . LYS A 1 269 ? 29.890 -12.503 -18.325 1.00 56.62 269 LYS A C 1
ATOM 2077 O O . LYS A 1 269 ? 28.962 -13.054 -17.741 1.00 56.62 269 LYS A O 1
ATOM 2082 N N . ARG A 1 270 ? 30.846 -13.213 -18.950 1.00 53.16 270 ARG A N 1
ATOM 2083 C CA . ARG A 1 270 ? 30.973 -14.693 -18.866 1.00 53.16 270 ARG A CA 1
ATOM 2084 C C . ARG A 1 270 ? 31.306 -15.187 -17.439 1.00 53.16 270 ARG A C 1
ATOM 2086 O O . ARG A 1 270 ? 31.262 -16.385 -17.198 1.00 53.16 270 ARG A O 1
ATOM 2093 N N . SER A 1 271 ? 31.586 -14.280 -16.498 1.00 42.50 271 SER A N 1
ATOM 2094 C CA . SER A 1 271 ? 31.725 -14.521 -15.055 1.00 42.50 271 SER A CA 1
ATOM 2095 C C . SER A 1 271 ? 30.921 -13.472 -14.272 1.00 42.50 271 SER A C 1
ATOM 2097 O O . SER A 1 271 ? 30.854 -12.319 -14.681 1.00 42.50 271 SER A O 1
ATOM 2099 N N . MET A 1 272 ? 30.254 -13.868 -13.187 1.00 38.72 272 MET A N 1
ATOM 2100 C CA . MET A 1 272 ? 29.241 -13.079 -12.467 1.00 38.72 272 MET A CA 1
ATOM 2101 C C . MET A 1 272 ? 29.750 -11.757 -11.853 1.00 38.72 272 MET A C 1
ATOM 2103 O O . MET A 1 272 ? 30.090 -11.712 -10.678 1.00 38.72 272 MET A O 1
ATOM 2107 N N . GLU A 1 273 ? 29.738 -10.654 -12.604 1.00 39.56 273 GLU A N 1
ATOM 2108 C CA . GLU A 1 273 ? 29.802 -9.296 -12.040 1.00 39.56 273 GLU A CA 1
ATOM 2109 C C . GLU A 1 273 ? 29.416 -8.238 -13.082 1.00 39.56 273 GLU A C 1
ATOM 2111 O O . GLU A 1 273 ? 29.857 -8.299 -14.227 1.00 39.56 273 GLU A O 1
ATOM 2116 N N . MET A 1 274 ? 28.618 -7.241 -12.709 1.00 42.00 274 MET A N 1
ATOM 2117 C CA . MET A 1 274 ? 28.223 -6.167 -13.624 1.00 42.00 274 MET A CA 1
ATOM 2118 C C . MET A 1 274 ? 29.225 -5.008 -13.523 1.00 42.00 274 MET A C 1
ATOM 2120 O O . MET A 1 274 ? 29.425 -4.464 -12.441 1.00 42.00 274 MET A O 1
ATOM 2124 N N . LYS A 1 275 ? 29.833 -4.611 -14.648 1.00 39.31 275 LYS A N 1
ATOM 2125 C CA . LYS A 1 275 ? 30.467 -3.293 -14.799 1.00 39.31 275 LYS A CA 1
ATOM 2126 C C . LYS A 1 275 ? 29.505 -2.397 -15.567 1.00 39.31 275 LYS A C 1
ATOM 2128 O O . LYS A 1 275 ? 29.059 -2.767 -16.651 1.00 39.31 275 LYS A O 1
ATOM 2133 N N . VAL A 1 276 ? 29.207 -1.231 -15.008 1.00 42.69 276 VAL A N 1
ATOM 2134 C CA . VAL A 1 276 ? 28.607 -0.130 -15.762 1.00 42.69 276 VAL A CA 1
ATOM 2135 C C . VAL A 1 276 ? 29.758 0.533 -16.514 1.00 42.69 276 VAL A C 1
ATOM 2137 O O . VAL A 1 276 ? 30.663 1.075 -15.884 1.00 42.69 276 VAL A O 1
ATOM 2140 N N . MET A 1 277 ? 29.770 0.413 -17.840 1.00 37.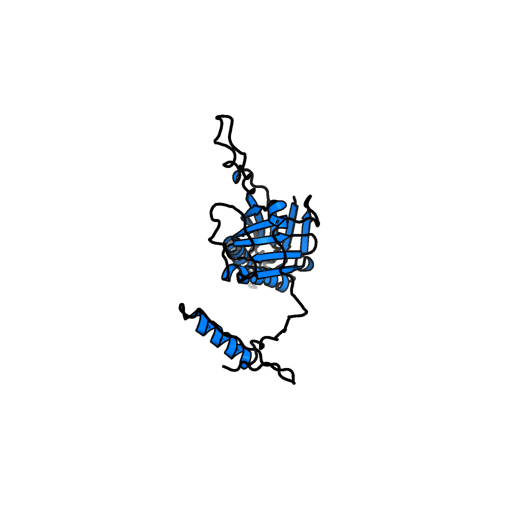66 277 MET A N 1
ATOM 2141 C CA . MET A 1 277 ? 30.670 1.188 -18.695 1.00 37.66 277 MET A CA 1
ATOM 2142 C C . MET A 1 277 ? 29.922 2.457 -19.103 1.00 37.66 277 MET A C 1
ATOM 2144 O O . MET A 1 277 ? 28.815 2.361 -19.636 1.00 37.66 277 MET A O 1
ATOM 2148 N N . MET A 1 278 ? 30.501 3.608 -18.759 1.00 40.19 278 MET A N 1
ATOM 2149 C CA . MET A 1 278 ? 30.105 4.922 -19.272 1.00 40.19 278 MET A CA 1
ATOM 2150 C C . MET A 1 278 ? 30.795 5.179 -20.604 1.00 40.19 278 MET A C 1
ATOM 2152 O O . MET A 1 278 ? 31.966 4.752 -20.729 1.00 40.19 278 MET A O 1
#

Organism: Saccharomyces cerevisiae (NCBI:txid4932)

pLDDT: mean 77.96, std 20.34, range [35.94, 98.19]